Protein AF-A0A2G5MHV4-F1 (afdb_monomer)

pLDDT: mean 83.69, std 14.02, range [28.09, 98.5]

Sequence (362 aa):
MIADPSITSWQALTRDPGQLQRLQDNERLRWADPAAADKTLPTLAQALGKKNVWLPEVDSLNANILKNLTTQVAEKYLTQFQSILQDPAPALSQDVSIVRGAPSAGKTTFLTGQFALNTDVVKNMIQNRMPGTSMLQVHDQGAALVQQFMSPMEKRLGQPLTRDALYLWPNDFNQKIADIARLSQEPKLHFHDIQVDLATLCCRILKRGTDEAVMDFNVLSQFFSAGLEHRGPSIESVKNSQDRLKEYSLSAWNGQQNVLVAQRAPGAKDFVIKDQAQFDKVTARDSRSVQAEVESVRNTVIDAPFIEAFTAPLPPAQASAFGAALRRYEGQTFEQALKQHAQRKPVTTSVAARVLASVVPG

Nearest PDB structures (foldseek):
  4z8v-assembly1_A  TM=7.978E-01  e=3.633E-15  Xanthomonas oryzae pv. oryzicola
  4z8t-assembly1_A-2  TM=8.041E-01  e=5.861E-15  Xanthomonas oryzae pv. oryzicola
  4gp6-assembly1_B-2  TM=7.293E-01  e=2.807E-03  Acetivibrio thermocellus ATCC 27405
  2rhm-assembly1_A  TM=7.099E-01  e=8.571E-03  Chloroflexus aurantiacus J-10-fl
  2rhm-assembly2_D  TM=7.101E-01  e=8.571E-03  Chloroflexus aurantiacus J-10-fl

Radius of gyration: 21.81 Å; Cα contacts (8 Å, |Δi|>4): 481; chains: 1; bounding box: 54×51×61 Å

Foldseek 3Di:
DADDLVCPACLVQFPCSPVLVVLVVLVVCCVVPVVPHDPVDDHSLVVLLDPRGGDPVVVVLLVVLLVVLVVVVCVLCVVQVCCVVPPVPHPDAAFEEDAAAFPLLPSCVVCPSFQAAELVVQLVSVCVVHPPDDSVRCRSVSVSSVVSNQPVVCVVSLYHGHYPDNCLALVVCLVVLVSRVVSDQAQRYEYEYGAEALLVSLLSLLLDALSDDAAFLVVRLVSNLSNQVRVQVNVVSVLVSLSNHQKYWYWYDPLQDTDTQWMAHGPRNDIDGPHPVRVCVRHVDDSVNSVVSSVVQQADALAPVNLCSSLVSYDPVVSVSSSVSSVVRHRHGSRVSSVVSNPDHRPCPDPVNVVVVVPDDD

Secondary structure (DSSP, 8-state):
-PPPTT--SGGGGBS-HHHHHHHHHHHHHHHH-TTTS-SSSPPHHHHHTSTTSB-HHHHHHHHHHHHHHHHHHHHHTHHHHHHHHH-SSPP-PPPEEEEE--TTS-THHHHTTS-EEEHHHHHHHHHHHSTT--TTTTHHHHHHHHHHHHHHHHHHHTS--EEE----SHHHHHHHHHHHHHH-SS--EEEEEEE--HHHHHHHHHHS-TTS----HHHHHHHHHHHHHTHHHHHHHHHTTTTTEEEEEEEEE-SSSEEEEEEE-TT--S-EES-HHHHHHHHS--HHHHHHHHHHHHT-B--HHHHHHHHTTS-HHHHHHHHHHHGGGTT-BHHHHHHHHHTPPP----HHHHHHHTT---

Structure (mmCIF, N/CA/C/O backbone):
data_AF-A0A2G5MHV4-F1
#
_entry.id   AF-A0A2G5MHV4-F1
#
loop_
_atom_site.group_PDB
_atom_site.id
_atom_site.type_symbol
_atom_site.label_atom_id
_atom_site.label_alt_id
_atom_site.label_comp_id
_atom_site.label_asym_id
_atom_site.label_entity_id
_atom_site.label_seq_id
_atom_site.pdbx_PDB_ins_code
_atom_site.Cartn_x
_atom_site.Cartn_y
_atom_site.Cartn_z
_atom_site.occupancy
_atom_site.B_iso_or_equiv
_atom_site.auth_seq_id
_atom_site.auth_comp_id
_atom_site.auth_asym_id
_atom_site.auth_atom_id
_atom_site.pdbx_PDB_model_num
ATOM 1 N N . MET A 1 1 ? 18.547 -22.764 11.169 1.00 57.72 1 MET A N 1
ATOM 2 C CA . MET A 1 1 ? 18.126 -23.841 10.247 1.00 57.72 1 MET A CA 1
ATOM 3 C C . MET A 1 1 ? 18.520 -23.396 8.852 1.00 57.72 1 MET A C 1
ATOM 5 O O . MET A 1 1 ? 18.271 -22.242 8.554 1.00 57.72 1 MET A O 1
ATOM 9 N N . ILE A 1 2 ? 19.194 -24.206 8.039 1.00 58.84 2 ILE A N 1
ATOM 10 C CA . ILE A 1 2 ? 19.432 -23.852 6.627 1.00 58.84 2 ILE A CA 1
ATOM 11 C C . ILE A 1 2 ? 18.264 -24.431 5.832 1.00 58.84 2 ILE A C 1
ATOM 13 O O . ILE A 1 2 ? 17.865 -25.561 6.105 1.00 58.84 2 ILE A O 1
ATOM 17 N N . ALA A 1 3 ? 17.677 -23.650 4.924 1.00 59.25 3 ALA A N 1
ATOM 18 C CA . ALA A 1 3 ? 16.598 -24.139 4.077 1.00 59.25 3 ALA A CA 1
ATOM 19 C C . ALA A 1 3 ? 17.136 -25.230 3.145 1.00 59.25 3 ALA A C 1
ATOM 21 O O . ALA A 1 3 ? 18.128 -25.006 2.449 1.00 59.25 3 ALA A O 1
ATOM 22 N N . ASP A 1 4 ? 16.486 -26.391 3.129 1.00 60.91 4 ASP A N 1
ATOM 23 C CA . ASP A 1 4 ? 16.766 -27.403 2.118 1.00 60.91 4 ASP A CA 1
ATOM 24 C C . ASP A 1 4 ? 16.356 -26.833 0.745 1.00 60.91 4 ASP A C 1
ATOM 26 O O . ASP A 1 4 ? 15.201 -26.438 0.572 1.00 60.91 4 ASP A O 1
ATOM 30 N N . PRO A 1 5 ? 17.275 -26.744 -0.232 1.00 58.31 5 PRO A N 1
ATOM 31 C CA . PRO A 1 5 ? 16.991 -26.160 -1.541 1.00 58.31 5 PRO A CA 1
ATOM 32 C C . PRO A 1 5 ? 15.951 -26.947 -2.354 1.00 58.31 5 PRO A C 1
ATOM 34 O O . PRO A 1 5 ? 15.422 -26.411 -3.327 1.00 58.31 5 PRO A O 1
ATOM 37 N N . SER A 1 6 ? 15.635 -28.190 -1.972 1.00 57.00 6 SER A N 1
ATOM 38 C CA . SER A 1 6 ? 14.542 -28.974 -2.560 1.00 57.00 6 SER A CA 1
ATOM 39 C C . SER A 1 6 ? 13.151 -28.538 -2.075 1.00 57.00 6 SER A C 1
ATOM 41 O O . SER A 1 6 ? 12.144 -28.874 -2.702 1.00 57.00 6 SER A O 1
ATOM 43 N N . ILE A 1 7 ? 13.072 -27.741 -1.002 1.00 60.72 7 ILE A N 1
ATOM 44 C CA . ILE A 1 7 ? 11.824 -27.170 -0.492 1.00 60.72 7 ILE A CA 1
ATOM 45 C C . ILE A 1 7 ? 11.428 -26.001 -1.388 1.00 60.72 7 ILE A C 1
ATOM 47 O O . ILE A 1 7 ? 11.908 -24.876 -1.257 1.00 60.72 7 ILE A O 1
ATOM 51 N N . THR A 1 8 ? 10.526 -26.274 -2.325 1.00 62.66 8 THR A N 1
ATOM 52 C CA . THR A 1 8 ? 10.029 -25.286 -3.291 1.00 62.66 8 THR A CA 1
ATOM 53 C C . THR A 1 8 ? 8.899 -24.423 -2.734 1.00 62.66 8 THR A C 1
ATOM 55 O O . THR A 1 8 ? 8.633 -23.352 -3.279 1.00 62.66 8 THR A O 1
ATOM 58 N N . SER A 1 9 ? 8.272 -24.831 -1.629 1.00 66.81 9 SER A N 1
ATOM 59 C CA . SER A 1 9 ? 7.116 -24.158 -1.036 1.00 66.81 9 SER A CA 1
ATOM 60 C C . SER A 1 9 ? 7.107 -24.276 0.492 1.00 66.81 9 SER A C 1
ATOM 62 O O . SER A 1 9 ? 7.649 -25.230 1.052 1.00 66.81 9 SER A O 1
ATOM 64 N N . TRP A 1 10 ? 6.495 -23.315 1.191 1.00 72.31 10 TRP A N 1
ATOM 65 C CA . TRP A 1 10 ? 6.394 -23.359 2.655 1.00 72.31 10 TRP A CA 1
ATOM 66 C C . TRP A 1 10 ? 5.524 -24.519 3.148 1.00 72.31 10 TRP A C 1
ATOM 68 O O . TRP A 1 10 ? 5.674 -24.946 4.287 1.00 72.31 10 TRP A O 1
ATOM 78 N N . GLN A 1 11 ? 4.634 -25.052 2.309 1.00 73.62 11 GLN A N 1
ATOM 79 C CA . GLN A 1 11 ? 3.751 -26.163 2.649 1.00 73.62 11 GLN A CA 1
ATOM 80 C C . GLN A 1 11 ? 4.556 -27.407 3.042 1.00 73.62 11 GLN A C 1
ATOM 82 O O . GLN A 1 11 ? 4.161 -28.124 3.956 1.00 73.62 11 GLN A O 1
ATOM 87 N N . ALA A 1 12 ? 5.726 -27.635 2.437 1.00 74.31 12 ALA A N 1
ATOM 88 C CA . ALA A 1 12 ? 6.608 -28.746 2.808 1.00 74.31 12 ALA A CA 1
ATOM 89 C C . ALA A 1 12 ? 7.209 -28.613 4.225 1.00 74.31 12 ALA A C 1
ATOM 91 O O . ALA A 1 12 ? 7.736 -29.580 4.764 1.00 74.31 12 ALA A O 1
ATOM 92 N N . LEU A 1 13 ? 7.085 -27.442 4.859 1.00 76.56 13 LEU A N 1
ATOM 93 C CA . LEU A 1 13 ? 7.467 -27.190 6.252 1.00 76.56 13 LEU A CA 1
ATOM 94 C C . LEU A 1 13 ? 6.320 -27.467 7.244 1.00 76.56 13 LEU A C 1
ATOM 96 O O . LEU A 1 13 ? 6.376 -27.056 8.409 1.00 76.56 13 LEU A O 1
ATOM 100 N N . THR A 1 14 ? 5.267 -28.147 6.789 1.00 82.06 14 THR A N 1
ATOM 101 C CA . THR A 1 14 ? 4.054 -28.444 7.559 1.00 82.06 14 THR A CA 1
ATOM 102 C C . THR A 1 14 ? 3.767 -29.938 7.613 1.00 82.06 14 THR A C 1
ATOM 104 O O . THR A 1 14 ? 4.317 -30.725 6.846 1.00 82.06 14 THR A O 1
ATOM 107 N N . ARG A 1 15 ? 2.893 -30.340 8.537 1.00 84.19 15 ARG A N 1
ATOM 108 C CA . ARG A 1 15 ? 2.501 -31.741 8.731 1.00 84.19 15 ARG A CA 1
ATOM 109 C C . ARG A 1 15 ? 1.430 -32.219 7.746 1.00 84.19 15 ARG A C 1
ATOM 111 O O . ARG A 1 15 ? 1.279 -33.424 7.588 1.00 84.19 15 ARG A O 1
ATOM 118 N N . ASP A 1 16 ? 0.704 -31.303 7.099 1.00 84.06 16 ASP A N 1
ATOM 119 C CA . ASP A 1 16 ? -0.342 -31.613 6.110 1.00 84.06 16 ASP A CA 1
ATOM 120 C C . ASP A 1 16 ? -0.285 -30.638 4.912 1.00 84.06 16 ASP A C 1
ATOM 122 O O . ASP A 1 16 ? -1.113 -29.726 4.781 1.00 84.06 16 ASP A O 1
ATOM 126 N N . PRO A 1 17 ? 0.716 -30.791 4.025 1.00 82.94 17 PRO A N 1
ATOM 127 C CA . PRO A 1 17 ? 0.904 -29.898 2.882 1.00 82.94 17 PRO A CA 1
ATOM 128 C C . PRO A 1 17 ? -0.280 -29.917 1.905 1.00 82.94 17 PRO A C 1
ATOM 130 O O . PRO A 1 17 ? -0.601 -28.888 1.311 1.00 82.94 17 PRO A O 1
ATOM 133 N N . GLY A 1 18 ? -0.943 -31.068 1.740 1.00 83.62 18 GLY A N 1
ATOM 134 C CA . GLY A 1 18 ? -2.043 -31.238 0.789 1.00 83.62 18 GLY A CA 1
ATOM 135 C C . GLY A 1 18 ? -3.289 -30.450 1.190 1.00 83.62 18 GLY A C 1
ATOM 136 O O . GLY A 1 18 ? -3.876 -29.748 0.362 1.00 83.62 18 GLY A O 1
ATOM 137 N N . GLN A 1 19 ? -3.664 -30.497 2.473 1.00 86.19 19 GLN A N 1
ATOM 138 C CA . GLN A 1 19 ? -4.776 -29.695 2.983 1.00 86.19 19 GLN A CA 1
ATOM 139 C C . GLN A 1 19 ? -4.499 -28.193 2.849 1.00 86.19 19 GLN A C 1
ATOM 141 O O . GLN A 1 19 ? -5.386 -27.429 2.468 1.00 86.19 19 GLN A O 1
ATOM 146 N N . LEU A 1 20 ? -3.273 -27.761 3.141 1.00 85.94 20 LEU A N 1
ATOM 147 C CA . LEU A 1 20 ? -2.901 -26.349 3.077 1.00 85.94 20 LEU A CA 1
ATOM 148 C C . LEU A 1 20 ? -2.848 -25.826 1.641 1.00 85.94 20 LEU A C 1
ATOM 150 O O . LEU A 1 20 ? -3.274 -24.697 1.403 1.00 85.94 20 LEU A O 1
ATOM 154 N N . GLN A 1 21 ? -2.428 -26.654 0.679 1.00 84.88 21 GLN A N 1
ATOM 155 C CA . GLN A 1 21 ? -2.514 -26.311 -0.740 1.00 84.88 21 GLN A CA 1
ATOM 156 C C . GLN A 1 21 ? -3.966 -26.054 -1.161 1.00 84.88 21 GLN A C 1
ATOM 158 O O . GLN A 1 21 ? -4.260 -25.012 -1.741 1.00 84.88 21 GLN A O 1
ATOM 163 N N . ARG A 1 22 ? -4.900 -26.932 -0.767 1.00 87.50 22 ARG A N 1
ATOM 164 C CA . ARG A 1 22 ? -6.336 -26.743 -1.036 1.00 87.50 22 ARG A CA 1
ATOM 165 C C . ARG A 1 22 ? -6.869 -25.431 -0.454 1.00 87.50 22 ARG A C 1
ATOM 167 O O . ARG A 1 22 ? -7.687 -24.768 -1.087 1.00 87.50 22 ARG A O 1
ATOM 174 N N . LEU A 1 23 ? -6.440 -25.059 0.752 1.00 88.06 23 LEU A N 1
ATOM 175 C CA . LEU A 1 23 ? -6.857 -23.803 1.383 1.00 88.06 23 LEU A CA 1
ATOM 176 C C . LEU A 1 23 ? -6.281 -22.581 0.660 1.00 88.06 23 LEU A C 1
ATOM 178 O O . LEU A 1 23 ? -7.007 -21.611 0.457 1.00 88.06 23 LEU A O 1
ATOM 182 N N . GLN A 1 24 ? -5.019 -22.644 0.229 1.00 83.81 24 GLN A N 1
ATOM 183 C CA . GLN A 1 24 ? -4.388 -21.593 -0.569 1.00 83.81 24 GLN A CA 1
ATOM 184 C C . GLN A 1 24 ? -5.110 -21.402 -1.911 1.00 83.81 24 GLN A C 1
ATOM 186 O O . GLN A 1 24 ? -5.408 -20.274 -2.302 1.00 83.81 24 GLN A O 1
ATOM 191 N N . ASP A 1 25 ? -5.439 -22.493 -2.600 1.00 84.12 25 ASP A N 1
ATOM 192 C CA . ASP A 1 25 ? -6.151 -22.434 -3.878 1.00 84.12 25 ASP A CA 1
ATOM 193 C C . ASP A 1 25 ? -7.575 -21.894 -3.698 1.00 84.12 25 ASP A C 1
ATOM 195 O O . ASP A 1 25 ? -8.033 -21.077 -4.497 1.00 84.12 25 ASP A O 1
ATOM 199 N N . ASN A 1 26 ? -8.248 -22.251 -2.599 1.00 85.94 26 ASN A N 1
ATOM 200 C CA . ASN A 1 26 ? -9.548 -21.680 -2.256 1.00 85.94 26 ASN A CA 1
ATOM 201 C C . ASN A 1 26 ? -9.475 -20.173 -1.955 1.00 85.94 26 ASN A C 1
ATOM 203 O O . ASN A 1 26 ? -10.376 -19.435 -2.341 1.00 85.94 26 ASN A O 1
ATOM 207 N N . GLU A 1 27 ? -8.422 -19.685 -1.290 1.00 81.50 27 GLU A N 1
ATOM 208 C CA . GLU A 1 27 ? -8.225 -18.242 -1.090 1.00 81.50 27 GLU A CA 1
ATOM 209 C C . GLU A 1 27 ? -7.964 -17.500 -2.402 1.00 81.50 27 GLU A C 1
ATOM 211 O O . GLU A 1 27 ? -8.554 -16.445 -2.629 1.00 81.50 27 GLU A O 1
ATOM 216 N N . ARG A 1 28 ? -7.162 -18.073 -3.306 1.00 78.88 28 ARG A N 1
ATOM 217 C CA . ARG A 1 28 ? -6.961 -17.510 -4.651 1.00 78.88 28 ARG A CA 1
ATOM 218 C C . ARG A 1 28 ? -8.269 -17.454 -5.436 1.00 78.88 28 ARG A C 1
ATOM 220 O O . ARG A 1 28 ? -8.549 -16.442 -6.076 1.00 78.88 28 ARG A O 1
ATOM 227 N N . LEU A 1 29 ? -9.095 -18.497 -5.337 1.00 77.44 29 LEU A N 1
ATOM 228 C CA . LEU A 1 29 ? -10.442 -18.504 -5.906 1.00 77.44 29 LEU A CA 1
ATOM 229 C C . LEU A 1 29 ? -11.324 -17.426 -5.272 1.00 77.44 29 LEU A C 1
ATOM 231 O O . LEU A 1 29 ? -11.995 -16.719 -6.007 1.00 77.44 29 LEU A O 1
ATOM 235 N N . ARG A 1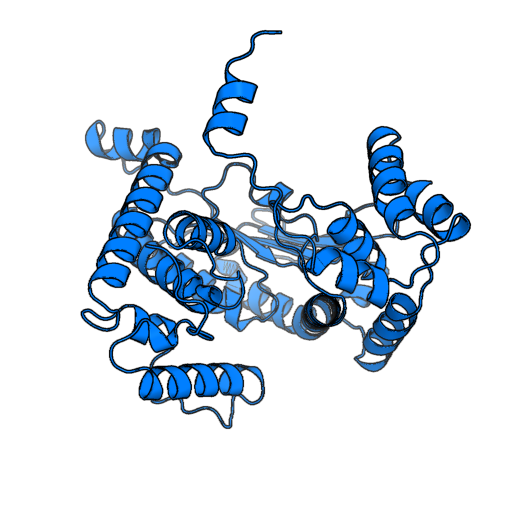 30 ? -11.274 -17.206 -3.948 1.00 74.88 30 ARG A N 1
ATOM 236 C CA . ARG A 1 30 ? -12.027 -16.109 -3.298 1.00 74.88 30 ARG A CA 1
ATOM 237 C C . ARG A 1 30 ? -11.695 -14.736 -3.872 1.00 74.88 30 ARG A C 1
ATOM 239 O O . ARG A 1 30 ? -12.546 -13.855 -3.800 1.00 74.88 30 ARG A O 1
ATOM 246 N N . TRP A 1 31 ? -10.482 -14.538 -4.381 1.00 62.50 31 TRP A N 1
ATOM 247 C CA . TRP A 1 31 ? -10.075 -13.280 -5.005 1.00 62.50 31 TRP A CA 1
ATOM 248 C C . TRP A 1 31 ? -10.476 -13.195 -6.478 1.00 62.50 31 TRP A C 1
ATOM 250 O O . TRP A 1 31 ? -10.948 -12.147 -6.905 1.00 62.50 31 TRP A O 1
ATOM 260 N N . ALA A 1 32 ? -10.297 -14.275 -7.240 1.00 64.31 32 ALA A N 1
ATOM 261 C CA . ALA A 1 32 ? -10.552 -14.288 -8.681 1.00 64.31 32 ALA A CA 1
ATOM 262 C C . ALA A 1 32 ? -12.037 -14.479 -9.039 1.00 64.31 32 ALA A C 1
ATOM 264 O O . ALA A 1 32 ? -12.540 -13.836 -9.954 1.00 64.31 32 ALA A O 1
ATOM 265 N N . ASP A 1 33 ? -12.733 -15.352 -8.311 1.00 72.06 33 ASP A N 1
ATOM 266 C CA . ASP A 1 33 ? -14.156 -15.654 -8.459 1.00 72.06 33 ASP A CA 1
ATOM 267 C C . ASP A 1 33 ? -14.773 -15.981 -7.079 1.00 72.06 33 ASP A C 1
ATOM 269 O O . ASP A 1 33 ? -14.862 -17.145 -6.662 1.00 72.06 33 ASP A O 1
ATOM 273 N N . PRO A 1 34 ? -15.223 -14.951 -6.335 1.00 73.50 34 PRO A N 1
ATOM 274 C CA . PRO A 1 34 ? -15.791 -15.124 -4.999 1.00 73.50 34 PRO A CA 1
ATOM 275 C C . PRO A 1 34 ? -17.025 -16.037 -4.943 1.00 73.50 34 PRO A C 1
ATOM 277 O O . PRO A 1 34 ? -17.374 -16.515 -3.858 1.00 73.50 34 PRO A O 1
ATOM 280 N N . ALA A 1 35 ? -17.719 -16.246 -6.069 1.00 79.12 35 ALA A N 1
ATOM 281 C CA . ALA A 1 35 ? -18.893 -17.110 -6.143 1.00 79.12 35 ALA A CA 1
ATOM 282 C C . ALA A 1 35 ? -18.506 -18.594 -6.230 1.00 79.12 35 ALA A C 1
ATOM 284 O O . ALA A 1 35 ? -19.211 -19.432 -5.668 1.00 79.12 35 ALA A O 1
ATOM 285 N N . ALA A 1 36 ? -17.375 -18.904 -6.868 1.00 80.19 36 ALA A N 1
ATOM 286 C CA . ALA A 1 36 ? -16.840 -20.261 -6.986 1.00 80.19 36 ALA A CA 1
ATOM 287 C C . ALA A 1 36 ? -16.084 -20.745 -5.735 1.00 80.19 36 ALA A C 1
ATOM 289 O O . ALA A 1 36 ? -15.794 -21.935 -5.604 1.00 80.19 36 ALA A O 1
ATOM 290 N N . ALA A 1 37 ? -15.751 -19.847 -4.809 1.00 85.06 37 ALA A N 1
ATOM 291 C CA . ALA A 1 37 ? -14.993 -20.203 -3.621 1.00 85.06 37 ALA A CA 1
ATOM 292 C C . ALA A 1 37 ? -15.822 -20.923 -2.545 1.00 85.06 37 ALA A C 1
ATOM 294 O O . ALA A 1 37 ? -16.924 -20.506 -2.179 1.00 85.06 37 ALA A O 1
ATOM 295 N N . ASP A 1 38 ? -15.229 -21.949 -1.932 1.00 86.75 38 ASP A N 1
ATOM 296 C CA . ASP A 1 38 ? -15.826 -22.682 -0.821 1.00 86.75 38 ASP A CA 1
ATOM 297 C C . ASP A 1 38 ? -15.799 -21.820 0.453 1.00 86.75 38 ASP A C 1
ATOM 299 O O . ASP A 1 38 ? -14.748 -21.530 1.048 1.00 86.75 38 ASP A O 1
ATOM 303 N N . LYS A 1 39 ? -16.985 -21.376 0.872 1.00 83.81 39 LYS A N 1
ATOM 304 C CA . LYS A 1 39 ? -17.197 -20.548 2.069 1.00 83.81 39 LYS A CA 1
ATOM 305 C C . LYS A 1 39 ? -17.171 -21.358 3.368 1.00 83.81 39 LYS A C 1
ATOM 307 O O . LYS A 1 39 ? -17.096 -20.758 4.435 1.00 83.81 39 LYS A O 1
ATOM 312 N N . THR A 1 40 ? -17.213 -22.689 3.291 1.00 87.62 40 THR A N 1
ATOM 313 C CA . THR A 1 40 ? -17.173 -23.575 4.465 1.00 87.62 40 THR A CA 1
ATOM 314 C C . THR A 1 40 ? -15.749 -23.824 4.961 1.00 87.62 40 THR A C 1
ATOM 316 O O . THR A 1 40 ? -15.545 -24.133 6.136 1.00 87.62 40 THR A O 1
ATOM 319 N N . LEU A 1 41 ? -14.748 -23.643 4.092 1.00 86.56 41 LEU A N 1
ATOM 320 C CA . LEU A 1 41 ? -13.344 -23.786 4.461 1.00 86.56 41 LEU A CA 1
ATOM 321 C C . LEU A 1 41 ? -12.853 -22.598 5.312 1.00 86.56 41 LEU A C 1
ATOM 323 O O . LEU A 1 41 ? -13.186 -21.440 5.009 1.00 86.56 41 LEU A O 1
ATOM 327 N N . PRO A 1 42 ? -12.020 -22.856 6.344 1.00 85.19 42 PRO A N 1
ATOM 328 C CA . PRO A 1 42 ? -11.333 -21.792 7.070 1.00 85.19 42 PRO A CA 1
ATOM 329 C C . PRO A 1 42 ? -10.379 -21.036 6.139 1.00 85.19 42 PRO A C 1
ATOM 331 O O . PRO A 1 42 ? -10.006 -21.529 5.076 1.00 85.19 42 PRO A O 1
ATOM 334 N N . THR A 1 43 ? -9.951 -19.843 6.544 1.00 80.44 43 THR A N 1
ATOM 335 C CA . THR A 1 43 ? -8.868 -19.155 5.828 1.00 80.44 43 THR A CA 1
ATOM 336 C C . THR A 1 43 ? -7.547 -19.903 6.022 1.00 80.44 43 THR A C 1
ATOM 338 O O . THR A 1 43 ? -7.346 -20.597 7.026 1.00 80.44 43 THR A O 1
ATOM 341 N N . LEU A 1 44 ? -6.619 -19.749 5.080 1.00 82.88 44 LEU A N 1
ATOM 342 C CA . LEU A 1 44 ? -5.277 -20.314 5.161 1.00 82.88 44 LEU A CA 1
ATOM 343 C C . LEU A 1 44 ? -4.589 -19.848 6.444 1.00 82.88 44 LEU A C 1
ATOM 345 O O . LEU A 1 44 ? -4.070 -20.657 7.206 1.00 82.88 44 LEU A O 1
ATOM 349 N N . ALA A 1 45 ? -4.673 -18.556 6.752 1.00 76.00 45 ALA A N 1
ATOM 350 C CA . ALA A 1 45 ? -4.094 -18.003 7.969 1.00 76.00 45 ALA A CA 1
ATOM 351 C C . ALA A 1 45 ? -4.731 -18.561 9.260 1.00 76.00 45 ALA A C 1
ATOM 353 O O . ALA A 1 45 ? -4.021 -18.790 10.241 1.00 76.00 45 ALA A O 1
ATOM 354 N N . GLN A 1 46 ? -6.043 -18.842 9.266 1.00 79.75 46 GLN A N 1
ATOM 355 C CA . GLN A 1 46 ? -6.700 -19.532 10.385 1.00 79.75 46 GLN A CA 1
ATOM 356 C C . GLN A 1 46 ? -6.191 -20.966 10.541 1.00 79.75 46 GLN A C 1
ATOM 358 O O . GLN A 1 46 ? -5.978 -21.416 11.667 1.00 79.75 46 GLN A O 1
ATOM 363 N N . ALA A 1 47 ? -5.996 -21.689 9.436 1.00 86.12 47 ALA A N 1
ATOM 364 C CA . ALA A 1 47 ? -5.425 -23.028 9.474 1.00 86.12 47 ALA A CA 1
ATOM 365 C C . ALA A 1 47 ? -3.982 -22.992 9.991 1.00 86.12 47 ALA A C 1
ATOM 367 O O . ALA A 1 47 ? -3.672 -23.703 10.941 1.00 86.12 47 ALA A O 1
ATOM 368 N N . LEU A 1 48 ? -3.145 -22.092 9.470 1.00 84.25 48 LEU A N 1
ATOM 369 C CA . LEU A 1 48 ? -1.743 -21.924 9.868 1.00 84.25 48 LEU A CA 1
ATOM 370 C C . LEU A 1 48 ? -1.546 -21.468 11.320 1.00 84.25 48 LEU A C 1
ATOM 372 O O . LEU A 1 48 ? -0.450 -21.619 11.861 1.00 84.25 48 LEU A O 1
ATOM 376 N N . GLY A 1 49 ? -2.590 -20.915 11.944 1.00 77.00 49 GLY A N 1
ATOM 377 C CA . GLY A 1 49 ? -2.636 -20.555 13.363 1.00 77.00 49 GLY A CA 1
ATOM 378 C C . GLY A 1 49 ? -2.937 -21.695 14.328 1.00 77.00 49 GLY A C 1
ATOM 379 O O . GLY A 1 49 ? -2.905 -21.479 15.540 1.00 77.00 49 GLY A O 1
ATOM 380 N N . LYS A 1 50 ? -3.242 -22.901 13.838 1.00 83.31 50 LYS A N 1
ATOM 381 C CA . LYS A 1 50 ? -3.524 -24.049 14.705 1.00 83.31 50 LYS A CA 1
ATOM 382 C C . LYS A 1 50 ? -2.233 -24.684 15.226 1.00 83.31 50 LYS A C 1
ATOM 384 O O . LYS A 1 50 ? -1.197 -24.688 14.566 1.00 83.31 50 LYS A O 1
ATOM 389 N N . LYS A 1 51 ? -2.316 -25.275 16.423 1.00 80.19 51 LYS A N 1
ATOM 390 C CA . LYS A 1 51 ? -1.223 -26.077 16.994 1.00 80.19 51 LYS A CA 1
ATOM 391 C C . LYS A 1 51 ? -0.912 -27.269 16.087 1.00 80.19 51 LYS A C 1
ATOM 393 O O . LYS A 1 51 ? -1.835 -27.849 15.522 1.00 80.19 51 LYS A O 1
ATOM 398 N N . ASN A 1 52 ? 0.358 -27.678 16.045 1.00 82.38 52 ASN A N 1
ATOM 399 C CA . ASN A 1 52 ? 0.827 -28.872 15.333 1.00 82.38 52 ASN A CA 1
ATOM 400 C C . ASN A 1 52 ? 0.627 -28.844 13.808 1.00 82.38 52 ASN A C 1
ATOM 402 O O . ASN A 1 52 ? 0.641 -29.898 13.180 1.00 82.38 52 ASN A O 1
ATOM 406 N N . VAL A 1 53 ? 0.447 -27.669 13.204 1.00 87.50 53 VAL A N 1
ATOM 407 C CA . VAL A 1 53 ? 0.423 -27.545 11.739 1.00 87.50 53 VAL A CA 1
ATOM 408 C C . VAL A 1 53 ? 1.834 -27.555 11.180 1.00 87.50 53 VAL A C 1
ATOM 410 O O . VAL A 1 53 ? 2.089 -28.188 10.161 1.00 87.50 53 VAL A O 1
ATOM 413 N N . TRP A 1 54 ? 2.767 -26.898 11.861 1.00 86.75 54 TRP A N 1
ATOM 414 C CA . TRP A 1 54 ? 4.149 -26.820 11.423 1.00 86.75 54 TRP A CA 1
ATOM 415 C C . TRP A 1 54 ? 4.970 -28.013 11.923 1.00 86.75 54 TRP A C 1
ATOM 417 O O . TRP A 1 54 ? 4.612 -28.713 12.883 1.00 86.75 54 TRP A O 1
ATOM 427 N N . LEU A 1 55 ? 6.094 -28.256 11.253 1.00 86.12 55 LEU A N 1
ATOM 428 C CA . LEU A 1 55 ? 7.138 -29.120 11.796 1.00 86.12 55 LEU A CA 1
ATOM 429 C C . LEU A 1 55 ? 7.700 -28.508 13.099 1.00 86.12 55 LEU A C 1
ATOM 431 O O . LEU A 1 55 ? 7.713 -27.279 13.224 1.00 86.12 55 LEU A O 1
ATOM 435 N N . PRO A 1 56 ? 8.155 -29.315 14.077 1.00 85.12 56 PRO A N 1
ATOM 436 C CA . PRO A 1 56 ? 8.576 -28.825 15.398 1.00 85.12 56 PRO A CA 1
ATOM 437 C C . PRO A 1 56 ? 9.626 -27.699 15.370 1.00 85.12 56 PRO A C 1
ATOM 439 O O . PRO A 1 56 ? 9.572 -26.754 16.164 1.00 85.12 56 PRO A O 1
ATOM 442 N N . GLU A 1 57 ? 10.570 -27.767 14.435 1.00 83.00 57 GLU A N 1
ATOM 443 C CA . GLU A 1 57 ? 11.627 -26.775 14.234 1.00 83.00 57 GLU A CA 1
ATOM 444 C C . GLU A 1 57 ? 11.048 -25.439 13.755 1.00 83.00 57 GLU A C 1
ATOM 446 O O . GLU A 1 57 ? 11.478 -24.362 14.180 1.00 83.00 57 GLU A O 1
ATOM 451 N N . VAL A 1 58 ? 10.032 -25.511 12.898 1.00 85.12 58 VAL A N 1
ATOM 452 C CA . VAL A 1 58 ? 9.343 -24.358 12.318 1.00 85.12 58 VAL A CA 1
ATOM 453 C C . VAL A 1 58 ? 8.382 -23.746 13.335 1.00 85.12 58 VAL A C 1
ATOM 455 O O . VAL A 1 58 ? 8.346 -22.526 13.463 1.00 85.12 58 VAL A O 1
ATOM 458 N N . ASP A 1 59 ? 7.690 -24.561 14.137 1.00 86.12 59 ASP A N 1
ATOM 459 C CA . ASP A 1 59 ? 6.913 -24.101 15.298 1.00 86.12 59 ASP A CA 1
ATOM 460 C C . ASP A 1 59 ? 7.805 -23.325 16.285 1.00 86.12 59 ASP A C 1
ATOM 462 O O . ASP A 1 59 ? 7.455 -22.228 16.729 1.00 86.12 59 ASP A O 1
ATOM 466 N N . SER A 1 60 ? 9.000 -23.845 16.580 1.00 85.38 60 SER A N 1
ATOM 467 C CA . SER A 1 60 ? 9.973 -23.177 17.456 1.00 85.38 60 SER A CA 1
ATOM 468 C C . SER A 1 60 ? 10.467 -21.849 16.865 1.00 85.38 60 SER A C 1
ATOM 470 O O . SER A 1 60 ? 10.615 -20.850 17.577 1.00 85.38 60 SER A O 1
ATOM 472 N N . LEU A 1 61 ? 10.705 -21.802 15.552 1.00 87.50 61 LEU A N 1
ATOM 473 C CA . LEU A 1 61 ? 11.059 -20.578 14.831 1.00 87.50 61 LEU A CA 1
ATOM 474 C C . LEU A 1 61 ? 9.917 -19.551 14.891 1.00 87.50 61 LEU A C 1
ATOM 476 O O . LEU A 1 61 ? 10.157 -18.391 15.234 1.00 87.50 61 LEU A O 1
ATOM 480 N N . ASN A 1 62 ? 8.686 -19.982 14.622 1.00 88.94 62 ASN A N 1
ATOM 481 C CA . ASN A 1 62 ? 7.474 -19.165 14.656 1.00 88.94 62 ASN A CA 1
ATOM 482 C C . ASN A 1 62 ? 7.249 -18.553 16.045 1.00 88.94 62 ASN A C 1
ATOM 484 O O . ASN A 1 62 ? 7.048 -17.343 16.162 1.00 88.94 62 ASN A O 1
ATOM 488 N N . ALA A 1 63 ? 7.379 -19.351 17.108 1.00 87.38 63 ALA A N 1
ATOM 489 C CA . ALA A 1 63 ? 7.269 -18.877 18.486 1.00 87.38 63 ALA A CA 1
ATOM 490 C C . ALA A 1 63 ? 8.306 -17.786 18.816 1.00 87.38 63 ALA A C 1
ATOM 492 O O . ALA A 1 63 ? 7.974 -16.778 19.444 1.00 87.38 63 ALA A O 1
ATOM 493 N N . ASN A 1 64 ? 9.548 -17.940 18.345 1.00 87.88 64 ASN A N 1
ATOM 494 C CA . ASN A 1 64 ? 10.591 -16.926 18.521 1.00 87.88 64 ASN A CA 1
ATOM 495 C C . ASN A 1 64 ? 10.283 -15.621 17.771 1.00 87.88 64 ASN A C 1
ATOM 497 O O . ASN A 1 64 ? 10.559 -14.538 18.285 1.00 87.88 64 ASN A O 1
ATOM 501 N N . ILE A 1 65 ? 9.696 -15.700 16.575 1.00 88.44 65 ILE A N 1
ATOM 502 C CA . ILE A 1 65 ? 9.267 -14.510 15.828 1.00 88.44 65 ILE A CA 1
ATOM 503 C C . ILE A 1 65 ? 8.147 -13.781 16.574 1.00 88.44 65 ILE A C 1
ATOM 505 O O . ILE A 1 65 ? 8.248 -12.574 16.784 1.00 88.44 65 ILE A O 1
ATOM 509 N N . LEU A 1 66 ? 7.124 -14.500 17.045 1.00 88.75 66 LEU A N 1
ATOM 510 C CA . LEU A 1 66 ? 6.030 -13.913 17.829 1.00 88.75 66 LEU A CA 1
ATOM 511 C C . LEU A 1 66 ? 6.537 -13.255 19.125 1.00 88.75 66 LEU A C 1
ATOM 513 O O . LEU A 1 66 ? 6.054 -12.187 19.513 1.00 88.75 66 LEU A O 1
ATOM 517 N N . LYS A 1 67 ? 7.552 -13.845 19.771 1.00 86.44 67 LYS A N 1
ATOM 518 C CA . LYS A 1 67 ? 8.225 -13.247 20.933 1.00 86.44 67 LYS A CA 1
ATOM 519 C C . LYS A 1 67 ? 8.914 -11.928 20.572 1.00 86.44 67 LYS A C 1
ATOM 521 O O . LYS A 1 67 ? 8.711 -10.943 21.274 1.00 86.44 67 LYS A O 1
ATOM 526 N N . ASN A 1 68 ? 9.650 -11.873 19.461 1.00 85.81 68 ASN A N 1
ATOM 527 C CA . ASN A 1 68 ? 10.289 -10.631 19.008 1.00 85.81 68 ASN A CA 1
ATOM 528 C C . ASN A 1 68 ? 9.271 -9.535 18.680 1.00 85.81 68 ASN A C 1
ATOM 530 O O . ASN A 1 68 ? 9.477 -8.385 19.056 1.00 85.81 68 ASN A O 1
ATOM 534 N N . LEU A 1 69 ? 8.167 -9.884 18.011 1.00 86.00 69 LEU A N 1
ATOM 535 C CA . LEU A 1 69 ? 7.087 -8.932 17.739 1.00 86.00 69 LEU A CA 1
ATOM 536 C C . LEU A 1 69 ? 6.484 -8.388 19.041 1.00 86.00 69 LEU A C 1
ATOM 538 O O . LEU A 1 69 ? 6.198 -7.198 19.140 1.00 86.00 69 LEU A O 1
ATOM 542 N N . THR A 1 70 ? 6.355 -9.238 20.065 1.00 83.88 70 THR A N 1
ATOM 543 C CA . THR A 1 70 ? 5.884 -8.821 21.395 1.00 83.88 70 THR A CA 1
ATOM 544 C C . THR A 1 70 ? 6.838 -7.812 22.031 1.00 83.88 70 THR A C 1
ATOM 546 O O . THR A 1 70 ? 6.379 -6.795 22.543 1.00 83.88 70 THR A O 1
ATOM 549 N N . THR A 1 71 ? 8.152 -8.047 21.957 1.00 82.62 71 THR A N 1
ATOM 550 C CA . THR A 1 71 ? 9.162 -7.097 22.447 1.00 82.62 71 THR A CA 1
ATOM 551 C C . THR A 1 71 ? 9.081 -5.755 21.716 1.00 82.62 71 THR A C 1
ATOM 553 O O . THR A 1 71 ? 9.048 -4.721 22.371 1.00 82.62 71 THR A O 1
ATOM 556 N N . GLN A 1 72 ? 8.951 -5.755 20.385 1.00 82.19 72 GLN A N 1
ATOM 557 C CA . GLN A 1 72 ? 8.844 -4.512 19.605 1.00 82.19 72 GLN A CA 1
ATOM 558 C C . GLN A 1 72 ? 7.584 -3.704 19.945 1.00 82.19 72 GLN A C 1
ATOM 560 O O . GLN A 1 72 ? 7.640 -2.480 20.053 1.00 82.19 72 GLN A O 1
ATOM 565 N N . VAL A 1 73 ? 6.443 -4.373 20.147 1.00 80.31 73 VAL A N 1
ATOM 566 C CA . VAL A 1 73 ? 5.220 -3.714 20.638 1.00 80.31 73 VAL A CA 1
ATOM 567 C C . VAL A 1 73 ? 5.431 -3.159 22.042 1.00 80.31 73 VAL A C 1
ATOM 569 O O . VAL A 1 73 ? 5.034 -2.027 22.306 1.00 80.31 73 VAL A O 1
ATOM 572 N N . ALA A 1 74 ? 6.063 -3.922 22.936 1.00 77.62 74 ALA A N 1
ATOM 573 C CA . ALA A 1 74 ? 6.330 -3.486 24.302 1.00 77.62 74 ALA A CA 1
ATOM 574 C C . ALA A 1 74 ? 7.214 -2.235 24.355 1.00 77.62 74 ALA A C 1
ATOM 576 O O . ALA A 1 74 ? 6.899 -1.308 25.092 1.00 77.62 74 ALA A O 1
ATOM 577 N N . GLU A 1 75 ? 8.261 -2.169 23.534 1.00 78.88 75 GLU A N 1
ATOM 578 C CA . GLU A 1 75 ? 9.111 -0.981 23.400 1.00 78.88 75 GLU A CA 1
ATOM 579 C C . GLU A 1 75 ? 8.323 0.214 22.852 1.00 78.88 75 GLU A C 1
ATOM 581 O O . GLU A 1 75 ? 8.405 1.320 23.387 1.00 78.88 75 GLU A O 1
ATOM 586 N N . LYS A 1 76 ? 7.507 -0.003 21.813 1.00 74.50 76 LYS A N 1
ATOM 587 C CA . LYS A 1 76 ? 6.735 1.066 21.171 1.00 74.50 76 LYS A CA 1
ATOM 588 C C . LYS A 1 76 ? 5.648 1.651 22.074 1.00 74.50 76 LYS A C 1
ATOM 590 O O . LYS A 1 76 ? 5.408 2.857 22.036 1.00 74.50 76 LYS A O 1
ATOM 595 N N . TYR A 1 77 ? 5.003 0.807 22.872 1.00 72.06 77 TYR A N 1
ATOM 596 C CA . TYR A 1 77 ? 3.942 1.185 23.803 1.00 72.06 77 TYR A CA 1
ATOM 597 C C . TYR A 1 77 ? 4.430 1.211 25.256 1.00 72.06 77 TYR A C 1
ATOM 599 O O . TYR A 1 77 ? 3.617 1.094 26.170 1.00 72.06 77 TYR A O 1
ATOM 607 N N . LEU A 1 78 ? 5.739 1.379 25.494 1.00 74.50 78 LEU A N 1
ATOM 608 C CA . LEU A 1 78 ? 6.337 1.292 26.830 1.00 74.50 78 LEU A CA 1
ATOM 609 C C . LEU A 1 78 ? 5.625 2.189 27.844 1.00 74.50 78 LEU A C 1
ATOM 611 O O . LEU A 1 78 ? 5.288 1.724 28.925 1.00 74.50 78 LEU A O 1
ATOM 615 N N . THR A 1 79 ? 5.324 3.437 27.484 1.00 66.19 79 THR A N 1
ATOM 616 C CA . THR A 1 79 ? 4.604 4.375 28.361 1.00 66.19 79 THR A CA 1
ATOM 617 C C . THR A 1 79 ? 3.185 3.905 28.685 1.00 66.19 79 THR A C 1
ATOM 619 O O . THR A 1 79 ? 2.729 4.064 29.810 1.00 66.19 79 THR A O 1
ATOM 622 N N . GLN A 1 80 ? 2.490 3.276 27.735 1.00 66.88 80 GLN A N 1
ATOM 623 C CA . GLN A 1 80 ? 1.165 2.692 27.960 1.00 66.88 80 GLN A CA 1
ATOM 624 C C . GLN A 1 80 ? 1.252 1.446 28.849 1.00 66.88 80 GLN A C 1
ATOM 626 O O . GLN A 1 80 ? 0.436 1.290 29.753 1.00 66.88 80 GLN A O 1
ATOM 631 N N . PHE A 1 81 ? 2.270 0.602 28.663 1.00 69.25 81 PHE A N 1
ATOM 632 C CA . PHE A 1 81 ? 2.544 -0.516 29.566 1.00 69.25 81 PHE A CA 1
ATOM 633 C C . PHE A 1 81 ? 2.904 -0.043 30.980 1.00 69.25 81 PHE A C 1
ATOM 635 O O . PHE A 1 81 ? 2.388 -0.587 31.950 1.00 69.25 81 PHE A O 1
ATOM 642 N N . GLN A 1 82 ? 3.749 0.982 31.107 1.00 69.06 82 GLN A N 1
ATOM 643 C CA . GLN A 1 82 ? 4.108 1.593 32.386 1.00 69.06 82 GLN A CA 1
ATOM 644 C C . GLN A 1 82 ? 2.885 2.204 33.064 1.00 69.06 82 GLN A C 1
ATOM 646 O O . GLN A 1 82 ? 2.677 1.941 34.238 1.00 69.06 82 GLN A O 1
ATOM 651 N N . SER A 1 83 ? 2.041 2.929 32.325 1.00 61.69 83 SER A N 1
ATOM 652 C CA . SER A 1 83 ? 0.784 3.482 32.835 1.00 61.69 83 SER A CA 1
ATOM 653 C C . SER A 1 83 ? -0.131 2.381 33.366 1.00 61.69 83 SER A C 1
ATOM 655 O O . SER A 1 83 ? -0.506 2.459 34.523 1.00 61.69 83 SER A O 1
ATOM 657 N N . ILE A 1 84 ? -0.377 1.301 32.612 1.00 60.84 84 ILE A N 1
ATOM 658 C CA . ILE A 1 84 ? -1.180 0.154 33.086 1.00 60.84 84 ILE A CA 1
ATOM 659 C C . ILE A 1 84 ? -0.627 -0.440 34.396 1.00 60.84 84 ILE A C 1
ATOM 661 O O . ILE A 1 84 ? -1.392 -0.929 35.224 1.00 60.84 84 ILE A O 1
ATOM 665 N N . LEU A 1 85 ? 0.698 -0.435 34.575 1.00 64.31 85 LEU A N 1
ATOM 666 C CA . LEU A 1 85 ? 1.362 -1.002 35.751 1.00 64.31 85 LEU A CA 1
ATOM 667 C C . LEU A 1 85 ? 1.477 -0.027 36.936 1.00 64.31 85 LEU A C 1
ATOM 669 O O . LEU A 1 85 ? 1.596 -0.491 38.068 1.00 64.31 85 LEU A O 1
ATOM 673 N N . GLN A 1 86 ? 1.498 1.286 36.693 1.00 67.81 86 GLN A N 1
ATOM 674 C CA . GLN A 1 86 ? 1.834 2.315 37.688 1.00 67.81 86 GLN A CA 1
ATOM 675 C C . GLN A 1 86 ? 0.656 3.222 38.066 1.00 67.81 86 GLN A C 1
ATOM 677 O O . GLN A 1 86 ? 0.674 3.783 39.158 1.00 67.81 86 GLN A O 1
ATOM 682 N N . ASP A 1 87 ? -0.354 3.365 37.205 1.00 55.72 87 ASP A N 1
ATOM 683 C CA . ASP A 1 87 ? -1.457 4.312 37.377 1.00 55.72 87 ASP A CA 1
ATOM 684 C C . ASP A 1 87 ? -2.788 3.658 36.939 1.00 55.72 87 ASP A C 1
ATOM 686 O O . ASP A 1 87 ? -2.890 3.169 35.814 1.00 55.72 87 ASP A O 1
ATOM 690 N N . PRO A 1 88 ? -3.845 3.612 37.773 1.00 52.66 88 PRO A N 1
ATOM 691 C CA . PRO A 1 88 ? -5.106 2.964 37.403 1.00 52.66 88 PRO A CA 1
ATOM 692 C C . PRO A 1 88 ? -5.896 3.690 36.301 1.00 52.66 88 PRO A C 1
ATOM 694 O O . PRO A 1 88 ? -6.955 3.208 35.891 1.00 52.66 88 PRO A O 1
ATOM 697 N N . ALA A 1 89 ? -5.421 4.842 35.817 1.00 56.59 89 ALA A N 1
ATOM 698 C CA . ALA A 1 89 ? -6.020 5.515 34.676 1.00 56.59 89 ALA A CA 1
ATOM 699 C C . ALA A 1 89 ? -5.808 4.680 33.395 1.00 56.59 89 ALA A C 1
ATOM 701 O O . ALA A 1 89 ? -4.670 4.352 33.049 1.00 56.59 89 ALA A O 1
ATOM 702 N N . PRO A 1 90 ? -6.877 4.329 32.656 1.00 55.91 90 PRO A N 1
ATOM 703 C CA . PRO A 1 90 ? -6.735 3.572 31.423 1.00 55.91 90 PRO A CA 1
ATOM 704 C C . PRO A 1 90 ? -5.938 4.392 30.407 1.00 55.91 90 PRO A C 1
ATOM 706 O O . PRO A 1 90 ? -6.309 5.514 30.062 1.00 55.91 90 PRO A O 1
ATOM 709 N N . ALA A 1 91 ? -4.838 3.822 29.917 1.00 60.53 91 ALA A N 1
ATOM 710 C CA . ALA A 1 91 ? -4.028 4.453 28.891 1.00 60.53 91 ALA A CA 1
ATOM 711 C C . ALA A 1 91 ? -4.882 4.799 27.660 1.00 60.53 91 ALA A C 1
ATOM 713 O O . ALA A 1 91 ? -5.618 3.955 27.139 1.00 60.53 91 ALA A O 1
ATOM 714 N N . LEU A 1 92 ? -4.763 6.041 27.183 1.00 65.25 92 LEU A N 1
ATOM 715 C CA . LEU A 1 92 ? -5.484 6.520 26.007 1.00 65.25 92 LEU A CA 1
ATOM 716 C C . LEU A 1 92 ? -5.106 5.670 24.789 1.00 65.25 92 LEU A C 1
ATOM 718 O O . LEU A 1 92 ? -3.964 5.683 24.332 1.00 65.25 92 LEU A O 1
ATOM 722 N N . SER A 1 93 ? -6.077 4.922 24.262 1.00 71.62 93 SER A N 1
ATOM 723 C CA . SER A 1 93 ? -5.871 4.127 23.051 1.00 71.62 93 SER A CA 1
ATOM 724 C C . SER A 1 93 ? -5.585 5.052 21.866 1.00 71.62 93 SER A C 1
ATOM 726 O O . SER A 1 93 ? -6.326 6.010 21.629 1.00 71.62 93 SER A O 1
ATOM 728 N N . GLN A 1 94 ? -4.528 4.731 21.119 1.00 79.12 94 GLN A N 1
ATOM 729 C CA . GLN A 1 94 ? -4.087 5.515 19.967 1.00 79.12 94 GLN A CA 1
ATOM 730 C C . GLN A 1 94 ? -5.035 5.365 18.771 1.00 79.12 94 GLN A C 1
ATOM 732 O O . GLN A 1 94 ? -5.750 4.365 18.643 1.00 79.12 94 GLN A O 1
ATOM 737 N N . ASP A 1 95 ? -5.019 6.366 17.892 1.00 87.75 95 ASP A N 1
ATOM 738 C CA . ASP A 1 95 ? -5.653 6.271 16.580 1.00 87.75 95 ASP A CA 1
ATOM 739 C C . ASP A 1 95 ? -4.917 5.248 15.698 1.00 87.75 95 ASP A C 1
ATOM 741 O O . ASP A 1 95 ? -3.731 4.967 15.890 1.00 87.75 95 ASP A O 1
ATOM 745 N N . VAL A 1 96 ? -5.616 4.721 14.694 1.00 89.69 96 VAL A N 1
ATOM 746 C CA . VAL A 1 96 ? -5.078 3.739 13.747 1.00 89.69 96 VAL A CA 1
ATOM 747 C C . VAL A 1 96 ? -5.185 4.271 12.337 1.00 89.69 96 VAL A C 1
ATOM 749 O O . VAL A 1 96 ? -6.227 4.799 11.949 1.00 89.69 96 VAL A O 1
ATOM 752 N N . SER A 1 97 ? -4.132 4.067 11.549 1.00 93.12 97 SER A N 1
ATOM 753 C CA . SER A 1 97 ? -4.147 4.408 10.132 1.00 93.12 97 SER A CA 1
ATOM 754 C C . SER A 1 97 ? -4.347 3.179 9.252 1.00 93.12 97 SER A C 1
ATOM 756 O O . SER A 1 97 ? -3.671 2.162 9.402 1.00 93.12 97 SER A O 1
ATOM 758 N N . ILE A 1 98 ? -5.241 3.294 8.274 1.00 94.88 98 ILE A N 1
ATOM 759 C CA . ILE A 1 98 ? -5.229 2.457 7.073 1.00 94.88 98 ILE A CA 1
ATOM 760 C C . ILE A 1 98 ? -4.625 3.307 5.962 1.00 94.88 98 ILE A C 1
ATOM 762 O O . ILE A 1 98 ? -5.168 4.352 5.612 1.00 94.88 98 ILE A O 1
ATOM 766 N N . VAL A 1 99 ? -3.492 2.864 5.417 1.00 95.50 99 VAL A N 1
ATOM 767 C CA . VAL A 1 99 ? -2.800 3.566 4.331 1.00 95.50 99 VAL A CA 1
ATOM 768 C C . VAL A 1 99 ? -2.859 2.703 3.079 1.00 95.50 99 VAL A C 1
ATOM 770 O O . VAL A 1 99 ? -2.050 1.797 2.889 1.00 95.50 99 VAL A O 1
ATOM 773 N N . ARG A 1 100 ? -3.858 2.964 2.241 1.00 96.00 100 ARG A N 1
ATOM 774 C CA . ARG A 1 100 ? -4.089 2.294 0.965 1.00 96.00 100 ARG A CA 1
ATOM 775 C C . ARG A 1 100 ? -3.152 2.843 -0.104 1.00 96.00 100 ARG A 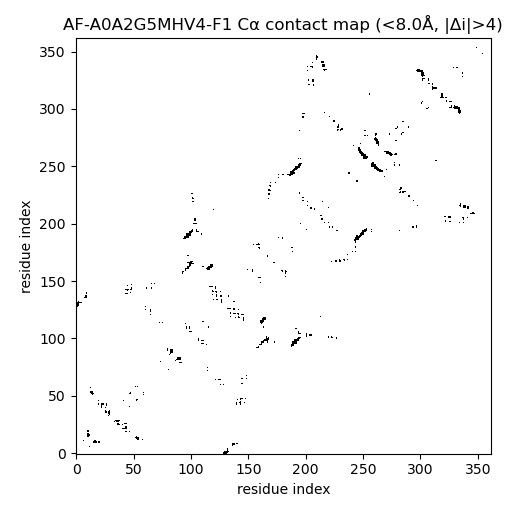C 1
ATOM 777 O O . ARG A 1 100 ? -3.017 4.052 -0.277 1.00 96.00 100 ARG A O 1
ATOM 784 N N . GLY A 1 101 ? -2.528 1.947 -0.860 1.00 94.12 101 GLY A N 1
ATOM 785 C CA . GLY A 1 101 ? -1.715 2.330 -2.008 1.00 94.12 101 GLY A CA 1
ATOM 786 C C . GLY A 1 101 ? -0.769 1.232 -2.470 1.00 94.12 101 GLY A C 1
ATOM 787 O O . GLY A 1 101 ? -0.295 0.402 -1.681 1.00 94.12 101 GLY A O 1
ATOM 788 N N . ALA A 1 102 ? -0.444 1.275 -3.761 1.00 92.44 102 ALA A N 1
ATOM 789 C CA . ALA A 1 102 ? 0.496 0.361 -4.395 1.00 92.44 102 ALA A CA 1
ATOM 790 C C . ALA A 1 102 ? 1.877 0.355 -3.691 1.00 92.44 102 ALA A C 1
ATOM 792 O O . ALA A 1 102 ? 2.218 1.265 -2.912 1.00 92.44 102 ALA A O 1
ATOM 793 N N . PRO A 1 103 ? 2.708 -0.677 -3.921 1.00 89.38 103 PRO A N 1
ATOM 794 C CA . PRO A 1 103 ? 4.106 -0.653 -3.501 1.00 89.38 103 PRO A CA 1
ATOM 795 C C . PRO A 1 103 ? 4.791 0.639 -3.961 1.00 89.38 103 PRO A C 1
ATOM 797 O O . PRO A 1 103 ? 4.512 1.129 -5.045 1.00 89.38 103 PRO A O 1
ATOM 800 N N . SER A 1 104 ? 5.653 1.224 -3.126 1.00 88.75 104 SER A N 1
ATOM 801 C CA . SER A 1 104 ? 6.328 2.507 -3.407 1.00 88.75 104 SER A CA 1
ATOM 802 C C . SER A 1 104 ? 5.437 3.753 -3.559 1.00 88.75 104 SER A C 1
ATOM 804 O O . SER A 1 104 ? 5.949 4.819 -3.902 1.00 88.75 104 SER A O 1
ATOM 806 N N . ALA A 1 105 ? 4.143 3.701 -3.223 1.00 91.88 105 ALA A N 1
ATOM 807 C CA . ALA A 1 105 ? 3.273 4.885 -3.278 1.00 91.88 105 ALA A CA 1
ATOM 808 C C . ALA A 1 105 ? 3.670 6.011 -2.292 1.00 91.88 105 ALA A C 1
ATOM 810 O O . ALA A 1 105 ? 3.342 7.173 -2.522 1.00 91.88 105 ALA A O 1
ATOM 811 N N . GLY A 1 106 ? 4.442 5.693 -1.243 1.00 88.62 106 GLY A N 1
ATOM 812 C CA . GLY A 1 106 ? 4.849 6.647 -0.199 1.00 88.62 106 GLY A CA 1
ATOM 813 C C . GLY A 1 106 ? 4.087 6.491 1.121 1.00 88.62 106 GLY A C 1
ATOM 814 O O . GLY A 1 106 ? 3.929 7.456 1.859 1.00 88.62 106 GLY A O 1
ATOM 815 N N . LYS A 1 107 ? 3.613 5.275 1.425 1.00 90.81 107 LYS A N 1
ATOM 816 C CA . LYS A 1 107 ? 2.803 4.977 2.619 1.00 90.81 107 LYS A CA 1
ATOM 817 C C . LYS A 1 107 ? 3.486 5.340 3.943 1.00 90.81 107 LYS A C 1
ATOM 819 O O . LYS A 1 107 ? 2.816 5.766 4.877 1.00 90.81 107 LYS A O 1
ATOM 824 N N . THR A 1 108 ? 4.812 5.214 4.010 1.00 86.38 108 THR A N 1
ATOM 825 C CA . THR A 1 108 ? 5.617 5.442 5.221 1.00 86.38 108 THR A CA 1
ATOM 826 C C . THR A 1 108 ? 5.377 6.812 5.858 1.00 86.38 108 THR A C 1
ATOM 828 O O . THR A 1 108 ? 5.361 6.911 7.083 1.00 86.38 108 THR A O 1
ATOM 831 N N . THR A 1 109 ? 5.112 7.853 5.062 1.00 87.25 109 THR A N 1
ATOM 832 C CA . THR A 1 109 ? 4.825 9.203 5.573 1.00 87.25 109 THR A CA 1
ATOM 833 C C . THR A 1 109 ? 3.645 9.218 6.551 1.00 87.25 109 THR A C 1
ATOM 835 O O . THR A 1 109 ? 3.704 9.914 7.556 1.00 87.25 109 THR A O 1
ATOM 838 N N . PHE A 1 110 ? 2.619 8.397 6.311 1.00 88.56 110 PHE A N 1
ATOM 839 C CA . PHE A 1 110 ? 1.420 8.310 7.157 1.00 88.56 110 PHE A CA 1
ATOM 840 C C . PHE A 1 110 ? 1.527 7.267 8.277 1.00 88.56 110 PHE A C 1
ATOM 842 O O . PHE A 1 110 ? 0.723 7.263 9.202 1.00 88.56 110 PHE A O 1
ATOM 849 N N . LEU A 1 111 ? 2.509 6.368 8.195 1.00 86.62 111 LEU A N 1
ATOM 850 C CA . LEU A 1 111 ? 2.746 5.323 9.199 1.00 86.62 111 LEU A CA 1
ATOM 851 C C . LEU A 1 111 ? 3.808 5.729 10.229 1.00 86.62 111 LEU A C 1
ATOM 853 O O . LEU A 1 111 ? 3.987 5.050 11.242 1.00 86.62 111 LEU A O 1
ATOM 857 N N . THR A 1 112 ? 4.521 6.829 9.977 1.00 80.38 112 THR A N 1
ATOM 858 C CA . THR A 1 112 ? 5.556 7.350 10.873 1.00 80.38 112 THR A CA 1
ATOM 859 C C . THR A 1 112 ? 4.971 7.595 12.260 1.00 80.38 112 THR A C 1
ATOM 861 O O . THR A 1 112 ? 3.950 8.255 12.417 1.00 80.38 112 THR A O 1
ATOM 864 N N . GLY A 1 113 ? 5.622 7.048 13.285 1.00 72.94 113 GLY A N 1
ATOM 865 C CA . GLY A 1 113 ? 5.171 7.197 14.666 1.00 72.94 113 GLY A CA 1
ATOM 866 C C . GLY A 1 113 ? 4.140 6.162 15.127 1.00 72.94 113 GLY A C 1
ATOM 867 O O . GLY A 1 113 ? 3.925 6.078 16.334 1.00 72.94 113 GLY A O 1
ATOM 868 N N . GLN A 1 114 ? 3.603 5.305 14.255 1.00 77.50 114 GLN A N 1
ATOM 869 C CA . GLN A 1 114 ? 2.712 4.201 14.643 1.00 77.50 114 GLN A CA 1
ATOM 870 C C . GLN A 1 114 ? 3.462 2.869 14.780 1.00 77.50 114 GLN A C 1
ATOM 872 O O . GLN A 1 114 ? 4.522 2.672 14.183 1.00 77.50 114 GLN A O 1
ATOM 877 N N . PHE A 1 115 ? 2.918 1.928 15.562 1.00 80.00 115 PHE A N 1
ATOM 878 C CA . PHE A 1 115 ? 3.303 0.520 15.431 1.00 80.00 115 PHE A CA 1
ATOM 879 C C . PHE A 1 115 ? 2.614 -0.055 14.188 1.00 80.00 115 PHE A C 1
ATOM 881 O O . PHE A 1 115 ? 1.476 -0.514 14.261 1.00 80.00 115 PHE A O 1
ATOM 888 N N . ALA A 1 116 ? 3.280 0.025 13.036 1.00 82.94 116 ALA A N 1
ATOM 889 C CA . ALA A 1 116 ? 2.764 -0.494 11.775 1.00 82.94 116 ALA A CA 1
ATOM 890 C C . ALA A 1 116 ? 3.396 -1.857 11.466 1.00 82.94 116 ALA A C 1
ATOM 892 O O . ALA A 1 116 ? 4.542 -1.940 11.021 1.00 82.94 116 ALA A O 1
ATOM 893 N N . LEU A 1 117 ? 2.657 -2.940 11.713 1.00 83.75 117 LEU A N 1
ATOM 894 C CA . LEU A 1 117 ? 3.162 -4.284 11.451 1.00 83.75 117 LEU A CA 1
ATOM 895 C C . LEU A 1 117 ? 3.157 -4.570 9.947 1.00 83.75 117 LEU A C 1
ATOM 897 O O . LEU A 1 117 ? 2.098 -4.631 9.320 1.00 83.75 117 LEU A O 1
ATOM 901 N N . ASN A 1 118 ? 4.346 -4.770 9.386 1.00 81.88 118 ASN A N 1
ATOM 902 C CA . ASN A 1 118 ? 4.552 -5.102 7.981 1.00 81.88 118 ASN A CA 1
ATOM 903 C C . ASN A 1 118 ? 4.870 -6.601 7.830 1.00 81.88 118 ASN A C 1
ATOM 905 O O . ASN A 1 118 ? 5.711 -7.152 8.544 1.00 81.88 118 ASN A O 1
ATOM 909 N N . THR A 1 119 ? 4.222 -7.266 6.871 1.00 82.94 119 THR A N 1
ATOM 910 C CA . THR A 1 119 ? 4.469 -8.693 6.591 1.00 82.94 119 THR A CA 1
ATOM 911 C C . THR A 1 119 ? 5.903 -8.941 6.114 1.00 82.94 119 THR A C 1
ATOM 913 O O . THR A 1 119 ? 6.493 -9.953 6.477 1.00 82.94 119 THR A O 1
ATOM 916 N N . ASP A 1 120 ? 6.506 -8.019 5.364 1.00 80.75 120 ASP A N 1
ATOM 917 C CA . ASP A 1 120 ? 7.880 -8.148 4.867 1.00 80.75 120 ASP A CA 1
ATOM 918 C C . ASP A 1 120 ? 8.916 -8.123 5.998 1.00 80.75 120 ASP A C 1
ATOM 920 O O . ASP A 1 120 ? 9.904 -8.852 5.942 1.00 80.75 120 ASP A O 1
ATOM 924 N N . VAL A 1 121 ? 8.657 -7.383 7.083 1.00 81.38 121 VAL A N 1
ATOM 925 C CA . VAL A 1 121 ? 9.499 -7.424 8.292 1.00 81.38 121 VAL A CA 1
ATOM 926 C C . VAL A 1 121 ? 9.492 -8.828 8.898 1.00 81.38 121 VAL A C 1
ATOM 928 O O . VAL A 1 121 ? 10.545 -9.357 9.258 1.00 81.38 121 VAL A O 1
ATOM 931 N N . VAL A 1 122 ? 8.323 -9.471 8.954 1.00 86.06 122 VAL A N 1
ATOM 932 C CA . VAL A 1 122 ? 8.191 -10.850 9.440 1.00 86.06 122 VAL A CA 1
ATOM 933 C C . VAL A 1 122 ? 8.885 -11.834 8.496 1.00 86.06 122 VAL A C 1
ATOM 935 O O . VAL A 1 122 ? 9.627 -12.694 8.968 1.00 86.06 122 VAL A O 1
ATOM 938 N N . LYS A 1 123 ? 8.739 -11.681 7.174 1.00 84.56 123 LYS A N 1
ATOM 939 C CA . LYS A 1 123 ? 9.462 -12.506 6.188 1.00 84.56 123 LYS A CA 1
ATOM 940 C C . LYS A 1 123 ? 10.977 -12.397 6.361 1.00 84.56 123 LYS A C 1
ATOM 942 O O . LYS A 1 123 ? 11.649 -13.423 6.414 1.00 84.56 123 LYS A O 1
ATOM 947 N N . ASN A 1 124 ? 11.503 -11.190 6.566 1.00 82.00 124 ASN A N 1
ATOM 948 C CA . ASN A 1 124 ? 12.921 -10.976 6.859 1.00 82.00 124 ASN A CA 1
ATOM 949 C C . ASN A 1 124 ? 13.345 -11.687 8.158 1.00 82.00 124 ASN A C 1
ATOM 951 O O . ASN A 1 124 ? 14.408 -12.306 8.215 1.00 82.00 124 ASN A O 1
ATOM 955 N N . MET A 1 125 ? 12.511 -11.667 9.207 1.00 84.69 125 MET A N 1
ATOM 956 C CA . MET A 1 125 ? 12.782 -12.423 10.439 1.00 84.69 125 MET A CA 1
ATOM 957 C C . MET A 1 125 ? 12.816 -13.941 10.218 1.00 84.69 125 MET A C 1
ATOM 959 O O . MET A 1 125 ? 13.615 -14.607 10.889 1.00 84.69 125 MET A O 1
ATOM 963 N N . ILE A 1 126 ? 11.977 -14.466 9.314 1.00 83.44 126 ILE A N 1
ATOM 964 C CA . ILE A 1 126 ? 11.979 -15.876 8.896 1.00 83.44 126 ILE A CA 1
ATOM 965 C C . ILE A 1 126 ? 13.262 -16.177 8.119 1.00 83.44 126 ILE A C 1
ATOM 967 O O . ILE A 1 126 ? 14.007 -17.063 8.526 1.00 83.44 126 ILE A O 1
ATOM 971 N N . GLN A 1 127 ? 13.575 -15.413 7.069 1.00 79.69 127 GLN A N 1
ATOM 972 C CA . GLN A 1 127 ? 14.766 -15.621 6.235 1.00 79.69 127 GLN A CA 1
ATOM 973 C C . GLN A 1 127 ? 16.071 -15.540 7.038 1.00 79.69 127 GLN A C 1
ATOM 975 O O . GLN A 1 127 ? 16.986 -16.324 6.807 1.00 79.69 127 GLN A O 1
ATOM 980 N N . ASN A 1 128 ? 16.147 -14.661 8.042 1.00 79.75 128 ASN A N 1
ATOM 981 C CA . ASN A 1 128 ? 17.305 -14.579 8.938 1.00 79.75 128 ASN A CA 1
ATOM 982 C C . ASN A 1 128 ? 17.510 -15.852 9.780 1.00 79.75 128 ASN A C 1
ATOM 984 O O . ASN A 1 128 ? 18.631 -16.154 10.183 1.00 79.75 128 ASN A O 1
ATOM 988 N N . ARG A 1 129 ? 16.436 -16.594 10.078 1.00 81.19 129 ARG A N 1
ATOM 989 C CA . ARG A 1 129 ? 16.460 -17.834 10.883 1.00 81.19 129 ARG A CA 1
ATOM 990 C C . ARG A 1 129 ? 16.474 -19.102 10.028 1.00 81.19 129 ARG A C 1
ATOM 992 O O . ARG A 1 129 ? 16.921 -20.155 10.497 1.00 81.19 129 ARG A O 1
ATOM 999 N N . MET A 1 130 ? 16.015 -18.968 8.787 1.00 77.12 130 MET A N 1
ATOM 1000 C CA . MET A 1 130 ? 15.973 -19.982 7.745 1.00 77.12 130 MET A CA 1
ATOM 1001 C C . MET A 1 130 ? 16.615 -19.454 6.442 1.00 77.12 130 MET A C 1
ATOM 1003 O O . MET A 1 130 ? 15.907 -19.232 5.449 1.00 77.12 130 MET A O 1
ATOM 1007 N N . PRO A 1 131 ? 17.948 -19.217 6.426 1.00 72.19 131 PRO A N 1
ATOM 1008 C CA . PRO A 1 131 ? 18.635 -18.723 5.238 1.00 72.19 131 PRO A CA 1
ATOM 1009 C C . PRO A 1 131 ? 18.483 -19.696 4.067 1.00 72.19 131 PRO A C 1
ATOM 1011 O O . PRO A 1 131 ? 18.510 -20.911 4.261 1.00 72.19 131 PRO A O 1
ATOM 1014 N N . GLY A 1 132 ? 18.337 -19.154 2.857 1.00 67.44 132 GLY A N 1
ATOM 1015 C CA . GLY A 1 132 ? 18.116 -19.926 1.628 1.00 67.44 132 GLY A CA 1
ATOM 1016 C C . GLY A 1 132 ? 16.670 -19.907 1.122 1.00 67.44 132 GLY A C 1
ATOM 1017 O O . GLY A 1 132 ? 16.447 -20.217 -0.043 1.00 67.44 132 GLY A O 1
ATOM 1018 N N . THR A 1 133 ? 15.706 -19.469 1.940 1.00 72.19 133 THR A N 1
ATOM 1019 C CA . THR A 1 133 ? 14.322 -19.252 1.488 1.00 72.19 133 THR A CA 1
ATOM 1020 C C . THR A 1 133 ? 14.134 -17.918 0.766 1.00 72.19 133 THR A C 1
ATOM 1022 O O . THR A 1 133 ? 14.767 -16.915 1.103 1.00 72.19 133 THR A O 1
ATOM 1025 N N . SER A 1 134 ? 13.238 -17.879 -0.221 1.00 68.62 134 SER A N 1
ATOM 1026 C CA . SER A 1 134 ? 12.824 -16.654 -0.917 1.00 68.62 134 SER A CA 1
ATOM 1027 C C . SER A 1 134 ? 11.647 -15.960 -0.217 1.00 68.62 134 SER A C 1
ATOM 1029 O O . SER A 1 134 ? 10.872 -16.593 0.498 1.00 68.62 134 SER A O 1
ATOM 1031 N N . MET A 1 135 ? 11.464 -14.658 -0.470 1.00 73.50 135 MET A N 1
ATOM 1032 C CA . MET A 1 135 ? 10.335 -13.875 0.064 1.00 73.50 135 MET A CA 1
ATOM 1033 C C . MET A 1 135 ? 8.969 -14.442 -0.340 1.00 73.50 135 MET A C 1
ATOM 1035 O O . MET A 1 135 ? 8.004 -14.318 0.414 1.00 73.50 135 MET A O 1
ATOM 1039 N N . LEU A 1 136 ? 8.891 -15.055 -1.526 1.00 70.12 136 LEU A N 1
ATOM 1040 C CA . LEU A 1 136 ? 7.679 -15.704 -2.016 1.00 70.12 136 LEU A CA 1
ATOM 1041 C C . LEU A 1 136 ? 7.404 -16.998 -1.249 1.00 70.12 136 LEU A C 1
ATOM 1043 O O . LEU A 1 136 ? 6.270 -17.231 -0.843 1.00 70.12 136 LEU A O 1
ATOM 1047 N N . GLN A 1 137 ? 8.442 -17.804 -1.005 1.00 74.12 137 GLN A N 1
ATOM 1048 C CA . GLN A 1 137 ? 8.303 -19.048 -0.252 1.00 74.12 137 GLN A CA 1
ATOM 1049 C C . GLN A 1 137 ? 7.753 -18.781 1.143 1.00 74.12 137 GLN A C 1
ATOM 1051 O O . GLN A 1 137 ? 6.822 -19.451 1.551 1.00 74.12 137 GLN A O 1
ATOM 1056 N N . VAL A 1 138 ? 8.251 -17.768 1.852 1.00 79.62 138 VAL A N 1
ATOM 1057 C CA . VAL A 1 138 ? 7.826 -17.492 3.236 1.00 79.62 138 VAL A CA 1
ATOM 1058 C C . VAL A 1 138 ? 6.603 -16.571 3.340 1.00 79.62 138 VAL A C 1
ATOM 1060 O O . VAL A 1 138 ? 6.287 -16.100 4.434 1.00 79.62 138 VAL A O 1
ATOM 1063 N N . HIS A 1 139 ? 5.912 -16.275 2.231 1.00 80.94 139 HIS A N 1
ATOM 1064 C CA . HIS A 1 139 ? 4.856 -15.261 2.220 1.00 80.94 139 HIS A CA 1
ATOM 1065 C C . HIS A 1 139 ? 3.677 -15.603 3.131 1.00 80.94 139 HIS A C 1
ATOM 1067 O O . HIS A 1 139 ? 3.348 -14.799 4.008 1.00 80.94 139 HIS A O 1
ATOM 1073 N N . ASP A 1 140 ? 3.086 -16.785 2.954 1.00 80.50 140 ASP A N 1
ATOM 1074 C CA . ASP A 1 140 ? 1.884 -17.182 3.693 1.00 80.50 140 ASP A CA 1
ATOM 1075 C C . ASP A 1 140 ? 2.207 -17.482 5.161 1.00 80.50 140 ASP A C 1
ATOM 1077 O O . ASP A 1 140 ? 1.428 -17.134 6.048 1.00 80.50 140 ASP A O 1
ATOM 1081 N N . GLN A 1 141 ? 3.401 -18.023 5.444 1.00 84.06 141 GLN A N 1
ATOM 1082 C CA . GLN A 1 141 ? 3.915 -18.146 6.812 1.00 84.06 141 GLN A CA 1
ATOM 1083 C C . GLN A 1 141 ? 4.008 -16.768 7.484 1.00 84.06 141 GLN A C 1
ATOM 1085 O O . GLN A 1 141 ? 3.516 -16.586 8.597 1.00 84.06 141 GLN A O 1
ATOM 1090 N N . GLY A 1 142 ? 4.597 -15.778 6.805 1.00 86.50 142 GLY A N 1
ATOM 1091 C CA . GLY A 1 142 ? 4.695 -14.412 7.313 1.00 86.50 142 GLY A CA 1
ATOM 1092 C C . GLY A 1 142 ? 3.325 -13.773 7.551 1.00 86.50 142 GLY A C 1
ATOM 1093 O O . GLY A 1 142 ? 3.097 -13.190 8.610 1.00 86.50 142 GLY A O 1
ATOM 1094 N N . ALA A 1 143 ? 2.393 -13.920 6.605 1.00 82.81 143 ALA A N 1
ATOM 1095 C CA . ALA A 1 143 ? 1.031 -13.400 6.727 1.00 82.81 143 ALA A CA 1
ATOM 1096 C C . ALA A 1 143 ? 0.266 -14.051 7.893 1.00 82.81 143 ALA A C 1
ATOM 1098 O O . ALA A 1 143 ? -0.385 -13.353 8.675 1.00 82.81 143 ALA A O 1
ATOM 1099 N N . ALA A 1 144 ? 0.402 -15.369 8.064 1.00 83.00 144 ALA A N 1
ATOM 1100 C CA . ALA A 1 144 ? -0.196 -16.096 9.176 1.00 83.00 144 ALA A CA 1
ATOM 1101 C C . ALA A 1 144 ? 0.365 -15.644 10.528 1.00 83.00 144 ALA A C 1
ATOM 1103 O O . ALA A 1 144 ? -0.408 -15.432 11.459 1.00 83.00 144 ALA A O 1
ATOM 1104 N N . LEU A 1 145 ? 1.681 -15.436 10.642 1.00 87.44 145 LEU A N 1
ATOM 1105 C CA . LEU A 1 145 ? 2.305 -14.931 11.870 1.00 87.44 145 LEU A CA 1
ATOM 1106 C C . LEU A 1 145 ? 1.841 -13.513 12.217 1.00 87.44 145 LEU A C 1
ATOM 1108 O O . LEU A 1 145 ? 1.557 -13.238 13.381 1.00 87.44 145 LEU A O 1
ATOM 1112 N N . VAL A 1 146 ? 1.708 -12.630 11.221 1.00 87.69 146 VAL A N 1
ATOM 1113 C CA . VAL A 1 146 ? 1.122 -11.292 11.412 1.00 87.69 146 VAL A CA 1
ATOM 1114 C C . VAL A 1 146 ? -0.289 -11.407 11.988 1.00 87.69 146 VAL A C 1
ATOM 1116 O O . VAL A 1 146 ? -0.595 -10.763 12.990 1.00 87.69 146 VAL A O 1
ATOM 1119 N N . GLN A 1 147 ? -1.137 -12.263 11.416 1.00 82.94 147 GLN A N 1
ATOM 1120 C CA . GLN A 1 147 ? -2.510 -12.440 11.893 1.00 82.94 147 GLN A CA 1
ATOM 1121 C C . GLN A 1 147 ? -2.580 -13.077 13.292 1.00 82.94 147 GLN A C 1
ATOM 1123 O O . GLN A 1 147 ? -3.345 -12.613 14.138 1.00 82.94 147 GLN A O 1
ATOM 1128 N N . GLN A 1 148 ? -1.763 -14.101 13.557 1.00 84.50 148 GLN A N 1
ATOM 1129 C CA . GLN A 1 148 ? -1.644 -14.737 14.876 1.00 84.50 148 GLN A CA 1
ATOM 1130 C C . GLN A 1 148 ? -1.171 -13.757 15.949 1.00 84.50 148 GLN A C 1
ATOM 1132 O O . GLN A 1 148 ? -1.543 -13.896 17.112 1.00 84.50 148 GLN A O 1
ATOM 1137 N N . PHE A 1 149 ? -0.351 -12.778 15.569 1.00 87.81 149 PHE A N 1
ATOM 1138 C CA . PHE A 1 149 ? 0.138 -11.754 16.475 1.00 87.81 149 PHE A CA 1
ATOM 1139 C C . PHE A 1 149 ? -0.906 -10.665 16.743 1.00 87.81 149 PHE A C 1
ATOM 1141 O O . PHE A 1 149 ? -1.186 -10.359 17.903 1.00 87.81 149 PHE A O 1
ATOM 1148 N N . MET A 1 150 ? -1.488 -10.084 15.688 1.00 85.25 150 MET A N 1
ATOM 1149 C CA . MET A 1 150 ? -2.321 -8.884 15.806 1.00 85.25 150 MET A CA 1
ATOM 1150 C C . MET A 1 150 ? -3.570 -9.112 16.654 1.00 85.25 150 MET A C 1
ATOM 1152 O O . MET A 1 150 ? -3.733 -8.428 17.659 1.00 85.25 150 MET A O 1
ATOM 1156 N N . SER A 1 151 ? -4.429 -10.079 16.312 1.00 80.81 151 SER A N 1
ATOM 1157 C CA . SER A 1 151 ? -5.740 -10.193 16.973 1.00 80.81 151 SER A CA 1
ATOM 1158 C C . SER A 1 151 ? -5.652 -10.452 18.489 1.00 80.81 151 SER A C 1
ATOM 1160 O O . SER A 1 151 ? -6.375 -9.799 19.247 1.00 80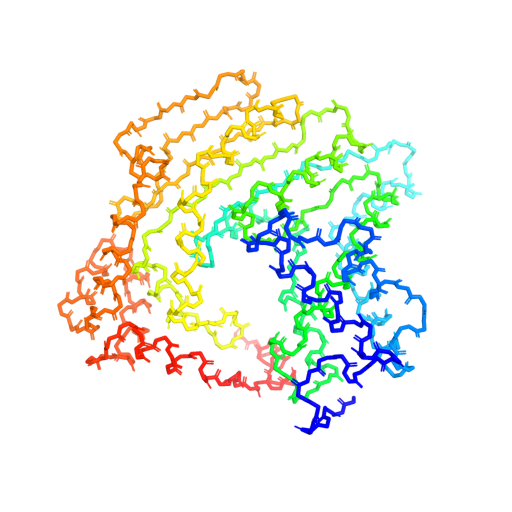.81 151 SER A O 1
ATOM 1162 N N . PRO A 1 152 ? -4.778 -11.350 18.996 1.00 81.88 152 PRO A N 1
ATOM 1163 C CA . PRO A 1 152 ? -4.598 -11.511 20.438 1.00 81.88 152 PRO A CA 1
ATOM 1164 C C . PRO A 1 152 ? -3.982 -10.281 21.106 1.00 81.88 152 PRO A C 1
ATOM 1166 O O . PRO A 1 152 ? -4.351 -9.965 22.238 1.00 81.88 152 PRO A O 1
ATOM 1169 N N . MET A 1 153 ? -3.047 -9.601 20.434 1.00 84.00 153 MET A N 1
ATOM 1170 C CA . MET A 1 153 ? -2.381 -8.428 20.993 1.00 84.00 153 MET A CA 1
ATOM 1171 C C . MET A 1 153 ? -3.338 -7.241 21.102 1.00 84.00 153 MET A C 1
ATOM 1173 O O . MET A 1 153 ? -3.420 -6.628 22.159 1.00 84.00 153 MET A O 1
ATOM 1177 N N . GLU A 1 154 ? -4.136 -6.980 20.068 1.00 83.50 154 GLU A N 1
ATOM 1178 C CA . GLU A 1 154 ? -5.170 -5.940 20.070 1.00 83.50 154 GLU A CA 1
ATOM 1179 C C . GLU A 1 154 ? -6.177 -6.138 21.207 1.00 83.50 154 GLU A C 1
ATOM 1181 O O . GLU A 1 154 ? -6.507 -5.195 21.925 1.00 83.50 154 GLU A O 1
ATOM 1186 N N . LYS A 1 155 ? -6.600 -7.389 21.439 1.00 80.19 155 LYS A N 1
ATOM 1187 C CA . LYS A 1 155 ? -7.482 -7.738 22.560 1.00 80.19 155 LYS A CA 1
ATOM 1188 C C . LYS A 1 155 ? -6.828 -7.483 23.921 1.00 80.19 155 LYS A C 1
ATOM 1190 O O . LYS A 1 155 ? -7.501 -7.011 24.829 1.00 80.19 155 LYS A O 1
ATOM 1195 N N . ARG A 1 156 ? -5.544 -7.824 24.084 1.00 78.81 156 ARG A N 1
ATOM 1196 C CA . ARG A 1 156 ? -4.808 -7.645 25.352 1.00 78.81 156 ARG A CA 1
ATOM 1197 C C . ARG A 1 156 ? -4.497 -6.182 25.646 1.00 78.81 156 ARG A C 1
ATOM 1199 O O . ARG A 1 156 ? -4.547 -5.787 26.802 1.00 78.81 156 ARG A O 1
ATOM 1206 N N . LEU A 1 157 ? -4.177 -5.407 24.614 1.00 77.50 157 LEU A N 1
ATOM 1207 C CA . LEU A 1 157 ? -3.907 -3.976 24.728 1.00 77.50 157 LEU A CA 1
ATOM 1208 C C . LEU A 1 157 ? -5.189 -3.140 24.817 1.00 77.50 157 LEU A C 1
ATOM 1210 O O . LEU A 1 157 ? -5.119 -1.975 25.191 1.00 77.50 157 LEU A O 1
ATOM 1214 N N . GLY A 1 158 ? -6.340 -3.701 24.433 1.00 75.88 158 GLY A N 1
ATOM 1215 C CA . GLY A 1 158 ? -7.590 -2.951 24.333 1.00 75.88 158 GLY A CA 1
ATOM 1216 C C . GLY A 1 158 ? -7.546 -1.863 23.254 1.00 75.88 158 GLY A C 1
ATOM 1217 O O . GLY A 1 158 ? -8.253 -0.867 23.365 1.00 75.88 158 GLY A O 1
ATOM 1218 N N . GLN A 1 159 ? -6.704 -2.019 22.226 1.00 79.31 159 GLN A N 1
ATOM 1219 C CA . GLN A 1 159 ? -6.592 -1.058 21.129 1.00 79.31 159 GLN A CA 1
ATOM 1220 C C . GLN A 1 159 ? -6.281 -1.748 19.798 1.00 79.31 159 GLN A C 1
ATOM 1222 O O . GLN A 1 159 ? -5.539 -2.734 19.779 1.00 79.31 159 GLN A O 1
ATOM 1227 N N . PRO A 1 160 ? -6.808 -1.237 18.675 1.00 80.69 160 PRO A N 1
ATOM 1228 C CA . PRO A 1 160 ? -6.449 -1.738 17.359 1.00 80.69 160 PRO A CA 1
ATOM 1229 C C . PRO A 1 160 ? -4.991 -1.375 17.020 1.00 80.69 160 PRO A C 1
ATOM 1231 O O . PRO A 1 160 ? -4.501 -0.315 17.398 1.00 80.69 160 PRO A O 1
ATOM 1234 N N . LEU A 1 161 ? -4.294 -2.249 16.290 1.00 85.19 161 LEU A N 1
ATOM 1235 C CA . LEU A 1 161 ? -2.918 -2.035 15.830 1.00 85.19 161 LEU A CA 1
ATOM 1236 C C . LEU A 1 161 ? -2.889 -1.682 14.343 1.00 85.19 161 LEU A C 1
ATOM 1238 O O . LEU A 1 161 ? -3.678 -2.208 13.559 1.00 85.19 161 LEU A O 1
ATOM 1242 N N . THR A 1 162 ? -1.955 -0.841 13.916 1.00 88.25 162 THR A N 1
ATOM 1243 C CA . THR A 1 162 ? -1.796 -0.536 12.492 1.00 88.25 162 THR A CA 1
ATOM 1244 C C . THR A 1 162 ? -1.114 -1.698 11.769 1.00 88.25 162 THR A C 1
ATOM 1246 O O . THR A 1 162 ? -0.129 -2.265 12.244 1.00 88.25 162 THR A O 1
ATOM 1249 N N . ARG A 1 163 ? -1.623 -2.055 10.587 1.00 86.50 163 ARG A N 1
ATOM 1250 C CA . ARG A 1 163 ? -0.982 -3.011 9.674 1.00 86.50 163 ARG A CA 1
ATOM 1251 C C . ARG A 1 163 ? -0.572 -2.286 8.404 1.00 86.50 163 ARG A C 1
ATOM 1253 O O . ARG A 1 163 ? -1.420 -1.681 7.751 1.00 86.50 163 ARG A O 1
ATOM 1260 N N . ASP A 1 164 ? 0.705 -2.388 8.055 1.00 87.06 164 ASP A N 1
ATOM 1261 C CA . ASP A 1 164 ? 1.235 -1.917 6.777 1.00 87.06 164 ASP A CA 1
ATOM 1262 C C . ASP A 1 164 ? 0.950 -2.982 5.710 1.00 87.06 164 ASP A C 1
ATOM 1264 O O . ASP A 1 164 ? 1.579 -4.045 5.662 1.00 87.06 164 ASP A O 1
ATOM 1268 N N . ALA A 1 165 ? -0.078 -2.718 4.910 1.00 86.94 165 ALA A N 1
ATOM 1269 C CA . ALA A 1 165 ? -0.523 -3.544 3.798 1.00 86.94 165 ALA A CA 1
ATOM 1270 C C . ALA A 1 165 ? -0.945 -2.641 2.629 1.00 86.94 165 ALA A C 1
ATOM 1272 O O . ALA A 1 165 ? -0.921 -1.416 2.727 1.00 86.94 165 ALA A O 1
ATOM 1273 N N . LEU A 1 166 ? -1.297 -3.242 1.492 1.00 89.69 166 LEU A N 1
ATOM 1274 C CA . LEU A 1 166 ? -1.658 -2.478 0.295 1.00 89.69 166 LEU A CA 1
ATOM 1275 C C . LEU A 1 166 ? -3.100 -1.945 0.336 1.00 89.69 166 LEU A C 1
ATOM 1277 O O . LEU A 1 166 ? -3.345 -0.851 -0.172 1.00 89.69 166 LEU A O 1
ATOM 1281 N N . TYR A 1 167 ? -4.023 -2.705 0.941 1.00 91.12 167 TYR A N 1
ATOM 1282 C CA . TYR A 1 167 ? -5.455 -2.394 1.065 1.00 91.12 167 TYR A CA 1
ATOM 1283 C C . TYR A 1 167 ? -6.139 -2.032 -0.261 1.00 91.12 167 TYR A C 1
ATOM 1285 O O . TYR A 1 167 ? -6.917 -1.080 -0.334 1.00 91.12 167 TYR A O 1
ATOM 1293 N N . LEU A 1 168 ? -5.809 -2.752 -1.336 1.00 89.31 168 LEU A N 1
ATOM 1294 C CA . LEU A 1 168 ? -6.272 -2.396 -2.678 1.00 89.31 168 LEU A CA 1
ATOM 1295 C C . LEU A 1 168 ? -7.745 -2.759 -2.871 1.00 89.31 168 LEU A C 1
ATOM 1297 O O . LEU A 1 168 ? -8.443 -2.007 -3.551 1.00 89.31 168 LEU A O 1
ATOM 1301 N N . TRP A 1 169 ? -8.217 -3.827 -2.220 1.00 88.19 169 TRP A N 1
ATOM 1302 C CA . TRP A 1 169 ? -9.610 -4.270 -2.245 1.00 88.19 169 TRP A CA 1
ATOM 1303 C C . TRP A 1 169 ? -10.370 -3.837 -0.983 1.00 88.19 169 TRP A C 1
ATOM 1305 O O . TRP A 1 169 ? -9.798 -3.866 0.109 1.00 88.19 169 TRP A O 1
ATOM 1315 N N . PRO A 1 170 ? -11.684 -3.546 -1.072 1.00 86.62 170 PRO A N 1
ATOM 1316 C CA . PRO A 1 170 ? -12.512 -3.261 0.104 1.00 86.62 170 PRO A CA 1
ATOM 1317 C C . PRO A 1 170 ? -12.420 -4.336 1.193 1.00 86.62 170 PRO A C 1
ATOM 1319 O O . PRO A 1 170 ? -12.314 -4.032 2.381 1.00 86.62 170 PRO A O 1
ATOM 1322 N N . ASN A 1 171 ? -12.378 -5.608 0.792 1.00 81.44 171 ASN A N 1
ATOM 1323 C CA . ASN A 1 171 ? -12.276 -6.732 1.722 1.00 81.44 171 ASN A CA 1
ATOM 1324 C C . ASN A 1 171 ? -10.981 -6.718 2.553 1.00 81.44 171 ASN A C 1
ATOM 1326 O O . ASN A 1 171 ? -10.993 -7.219 3.677 1.00 81.44 171 ASN A O 1
ATOM 1330 N N . ASP A 1 172 ? -9.900 -6.105 2.056 1.00 81.62 172 ASP A N 1
ATOM 1331 C CA . ASP A 1 172 ? -8.617 -6.040 2.766 1.00 81.62 172 ASP A CA 1
ATOM 1332 C C . ASP A 1 172 ? -8.704 -5.194 4.039 1.00 81.62 172 ASP A C 1
ATOM 1334 O O . ASP A 1 172 ? -7.998 -5.457 5.014 1.00 81.62 172 ASP A O 1
ATOM 1338 N N . PHE A 1 173 ? -9.540 -4.151 4.027 1.00 88.12 173 PHE A N 1
ATOM 1339 C CA . PHE A 1 173 ? -9.653 -3.203 5.134 1.00 88.12 173 PHE A CA 1
ATOM 1340 C C . PHE A 1 173 ? -10.997 -3.265 5.862 1.00 88.12 173 PHE A C 1
ATOM 1342 O O . PHE A 1 173 ? -11.052 -2.880 7.025 1.00 88.12 173 PHE A O 1
ATOM 1349 N N . ASN A 1 174 ? -12.066 -3.791 5.256 1.00 88.12 174 ASN A N 1
ATOM 1350 C CA . ASN A 1 174 ? -13.378 -3.890 5.909 1.00 88.12 174 ASN A CA 1
ATOM 1351 C C . ASN A 1 174 ? -13.322 -4.704 7.208 1.00 88.12 174 ASN A C 1
ATOM 1353 O O . ASN A 1 174 ? -13.890 -4.295 8.221 1.00 88.12 174 ASN A O 1
ATOM 1357 N N . GLN A 1 175 ? -12.565 -5.808 7.220 1.00 81.94 175 GLN A N 1
ATOM 1358 C CA . GLN A 1 175 ? -12.337 -6.574 8.447 1.00 81.94 175 GLN A CA 1
ATOM 1359 C C . GLN A 1 175 ? -11.632 -5.724 9.511 1.00 81.94 175 GLN A C 1
ATOM 1361 O O . GLN A 1 175 ? -12.013 -5.751 10.678 1.00 81.94 175 GLN A O 1
ATOM 1366 N N . LYS A 1 176 ? -10.651 -4.912 9.104 1.00 85.88 176 LYS A N 1
ATOM 1367 C CA . LYS A 1 176 ? -9.909 -4.040 10.012 1.00 85.88 176 LYS A CA 1
ATOM 1368 C C . LYS A 1 176 ? -10.786 -2.929 10.597 1.00 85.88 176 LYS A C 1
ATOM 1370 O O . LYS A 1 176 ? -10.685 -2.643 11.787 1.00 85.88 176 LYS A O 1
ATOM 1375 N N . ILE A 1 177 ? -11.673 -2.340 9.796 1.00 89.94 177 ILE A N 1
ATOM 1376 C CA . ILE A 1 177 ? -12.672 -1.369 10.267 1.00 89.94 177 ILE A CA 1
ATOM 1377 C C . ILE A 1 177 ? -13.604 -2.025 11.296 1.00 89.94 177 ILE A C 1
ATOM 1379 O O . ILE A 1 177 ? -13.842 -1.456 12.361 1.00 89.94 177 ILE A O 1
ATOM 1383 N N . ALA A 1 178 ? -14.072 -3.247 11.027 1.00 86.25 178 ALA A N 1
ATOM 1384 C CA . ALA A 1 178 ? -14.897 -4.003 11.968 1.00 86.25 178 ALA A CA 1
ATOM 1385 C C . ALA A 1 178 ? -14.149 -4.344 13.274 1.00 86.25 178 ALA A C 1
ATOM 1387 O O . ALA A 1 178 ? -14.745 -4.337 14.351 1.00 86.25 178 ALA A O 1
ATOM 1388 N N . ASP A 1 179 ? -12.844 -4.622 13.210 1.00 82.75 179 ASP A N 1
ATOM 1389 C CA . ASP A 1 179 ? -12.005 -4.849 14.395 1.00 82.75 179 ASP A CA 1
ATOM 1390 C C . ASP A 1 179 ? -11.878 -3.576 15.243 1.00 82.75 179 ASP A C 1
ATOM 1392 O O . ASP A 1 179 ? -12.036 -3.632 16.462 1.00 82.75 179 ASP A O 1
ATOM 1396 N N . ILE A 1 180 ? -11.679 -2.416 14.603 1.00 85.94 180 ILE A N 1
ATOM 1397 C CA . ILE A 1 180 ? -11.660 -1.108 15.278 1.00 85.94 180 ILE A CA 1
ATOM 1398 C C . ILE A 1 180 ? -13.002 -0.849 15.974 1.00 85.94 180 ILE A C 1
ATOM 1400 O O . ILE A 1 180 ? -13.015 -0.501 17.152 1.00 85.94 180 ILE A O 1
ATOM 1404 N N . ALA A 1 181 ? -14.122 -1.090 15.286 1.00 86.31 181 ALA A N 1
ATOM 1405 C CA . ALA A 1 181 ? -15.467 -0.902 15.832 1.00 86.31 181 ALA A CA 1
ATOM 1406 C C . ALA A 1 181 ? -15.760 -1.781 17.061 1.00 86.31 181 ALA A C 1
ATOM 1408 O O . ALA A 1 181 ? -16.513 -1.381 17.947 1.00 86.31 181 ALA A O 1
ATOM 1409 N N . ARG A 1 182 ? -15.161 -2.978 17.135 1.00 84.44 182 ARG A N 1
ATOM 1410 C CA . ARG A 1 182 ? -15.280 -3.874 18.297 1.00 84.44 182 ARG A CA 1
ATOM 1411 C C . ARG A 1 182 ? -14.459 -3.416 19.499 1.00 84.44 182 ARG A C 1
ATOM 1413 O O . ARG A 1 182 ? -14.820 -3.743 20.626 1.00 84.44 182 ARG A O 1
ATOM 1420 N N . LEU A 1 183 ? -13.358 -2.706 19.263 1.00 82.38 183 LEU A N 1
ATOM 1421 C CA . LEU A 1 183 ? -12.427 -2.265 20.304 1.00 82.38 183 LEU A CA 1
ATOM 1422 C C . LEU A 1 183 ? -12.704 -0.835 20.781 1.00 82.38 183 LEU A C 1
ATOM 1424 O O . LEU A 1 183 ? -12.307 -0.481 21.887 1.00 82.38 183 LEU A O 1
ATOM 1428 N N . SER A 1 184 ? -13.378 -0.009 19.977 1.00 82.06 184 SER A N 1
ATOM 1429 C CA . SER A 1 184 ? -13.691 1.371 20.337 1.00 82.06 184 SER A CA 1
ATOM 1430 C C . SER A 1 184 ? -15.021 1.857 19.759 1.00 82.06 184 SER A C 1
ATOM 1432 O O . SER A 1 184 ? -15.359 1.597 18.603 1.00 82.06 184 SER A O 1
ATOM 1434 N N . GLN A 1 185 ? -15.755 2.611 20.580 1.00 83.00 185 GLN A N 1
ATOM 1435 C CA . GLN A 1 185 ? -16.968 3.326 20.172 1.00 83.00 185 GLN A CA 1
ATOM 1436 C C . GLN A 1 185 ? -16.667 4.707 19.571 1.00 83.00 185 GLN A C 1
ATOM 1438 O O . GLN A 1 185 ? -17.540 5.300 18.947 1.00 83.00 185 GLN A O 1
ATOM 1443 N N . GLU A 1 186 ? -15.446 5.218 19.741 1.00 87.31 186 GLU A N 1
ATOM 1444 C CA . GLU A 1 186 ? -15.037 6.517 19.209 1.00 87.31 186 GLU A CA 1
ATOM 1445 C C . GLU A 1 186 ? -14.464 6.388 17.786 1.00 87.31 186 GLU A C 1
ATOM 1447 O O . GLU A 1 186 ? -13.882 5.350 17.445 1.00 87.31 186 GLU A O 1
ATOM 1452 N N . PRO A 1 187 ? -14.559 7.439 16.951 1.00 88.62 187 PRO A N 1
ATOM 1453 C CA . PRO A 1 187 ? -13.888 7.465 15.658 1.00 88.62 187 PRO A CA 1
ATOM 1454 C C . PRO A 1 187 ? -12.363 7.513 15.838 1.00 88.62 187 PRO A C 1
ATOM 1456 O O . PRO A 1 187 ? -11.807 8.530 16.254 1.00 88.62 187 PRO A O 1
ATOM 1459 N N . LYS A 1 188 ? -11.682 6.410 15.509 1.00 89.81 188 LYS A N 1
ATOM 1460 C CA . LYS A 1 188 ? -10.219 6.257 15.655 1.00 89.81 188 LYS A CA 1
ATOM 1461 C C . LYS A 1 188 ? -9.471 6.030 14.348 1.00 89.81 188 LYS A C 1
ATOM 1463 O O . LYS A 1 188 ? -8.247 5.928 14.358 1.00 89.81 188 LYS A O 1
ATOM 1468 N N . LEU A 1 189 ? -10.187 5.898 13.234 1.00 93.31 189 LEU A N 1
ATOM 1469 C CA . LEU A 1 189 ? -9.587 5.538 11.956 1.00 93.31 189 LEU A CA 1
ATOM 1470 C C . LEU A 1 189 ? -9.165 6.774 11.161 1.00 93.31 189 LEU A C 1
ATOM 1472 O O . LEU A 1 189 ? -10.011 7.585 10.789 1.00 93.31 189 LEU A O 1
ATOM 1476 N N . HIS A 1 190 ? -7.885 6.849 10.814 1.00 94.94 190 HIS A N 1
ATOM 1477 C CA . HIS A 1 190 ? -7.380 7.707 9.743 1.00 94.94 190 HIS A CA 1
ATOM 1478 C C . HIS A 1 190 ? -7.237 6.875 8.470 1.00 94.94 190 HIS A C 1
ATOM 1480 O O . HIS A 1 190 ? -6.512 5.878 8.450 1.00 94.94 190 HIS A O 1
ATOM 1486 N N . PHE A 1 191 ? -7.951 7.233 7.405 1.00 96.75 191 PHE A N 1
ATOM 1487 C CA . PHE A 1 191 ? -7.886 6.498 6.141 1.00 96.75 191 PHE A CA 1
ATOM 1488 C C . PHE A 1 191 ? -7.187 7.335 5.069 1.00 96.75 191 PHE A C 1
ATOM 1490 O O . PHE A 1 191 ? -7.724 8.334 4.592 1.00 96.75 191 PHE A O 1
ATOM 1497 N N . HIS A 1 192 ? -6.009 6.893 4.641 1.00 97.31 192 HIS A N 1
ATOM 1498 C CA . HIS A 1 192 ? -5.209 7.566 3.623 1.00 97.31 192 HIS A CA 1
ATOM 1499 C C . HIS A 1 192 ? -5.127 6.705 2.362 1.00 97.31 192 HIS A C 1
ATOM 1501 O O . HIS A 1 192 ? -4.593 5.602 2.404 1.00 97.31 192 HIS A O 1
ATOM 1507 N N . ASP A 1 193 ? -5.627 7.198 1.233 1.00 97.44 193 ASP A N 1
ATOM 1508 C CA . ASP A 1 193 ? -5.488 6.572 -0.085 1.00 97.44 193 ASP A CA 1
ATOM 1509 C C . ASP A 1 193 ? -4.491 7.371 -0.931 1.00 97.44 193 ASP A C 1
ATOM 1511 O O . ASP A 1 193 ? -4.576 8.598 -1.035 1.00 97.44 193 ASP A O 1
ATOM 1515 N N . ILE A 1 194 ? -3.516 6.678 -1.512 1.00 97.69 194 ILE A N 1
ATOM 1516 C CA . ILE A 1 194 ? -2.437 7.278 -2.291 1.00 97.69 194 ILE A CA 1
ATOM 1517 C C . ILE A 1 194 ? -2.399 6.625 -3.671 1.00 97.69 194 ILE A C 1
ATOM 1519 O O . ILE A 1 194 ? -2.112 5.430 -3.800 1.00 97.69 194 ILE A O 1
ATOM 1523 N N . GLN A 1 195 ? -2.619 7.424 -4.714 1.00 96.50 195 GLN A N 1
ATOM 1524 C CA . GLN A 1 195 ? -2.426 7.018 -6.102 1.00 96.50 195 GLN A CA 1
ATOM 1525 C C . GLN A 1 195 ? -1.180 7.677 -6.690 1.00 96.50 195 GLN A C 1
ATOM 1527 O O . GLN A 1 195 ? -1.049 8.896 -6.705 1.00 96.50 195 GLN A O 1
ATOM 1532 N N . VAL A 1 196 ? -0.298 6.863 -7.256 1.00 96.44 196 VAL A N 1
ATOM 1533 C CA . VAL A 1 196 ? 0.872 7.318 -8.016 1.00 96.44 196 VAL A CA 1
ATOM 1534 C C . VAL A 1 196 ? 0.811 6.677 -9.398 1.00 96.44 196 VAL A C 1
ATOM 1536 O O . VAL A 1 196 ? 0.300 5.563 -9.521 1.00 96.44 196 VAL A O 1
ATOM 1539 N N . ASP A 1 197 ? 1.253 7.378 -10.440 1.00 94.69 197 ASP A N 1
ATOM 1540 C CA . ASP A 1 197 ? 1.306 6.809 -11.791 1.00 94.69 197 ASP A CA 1
ATOM 1541 C C . ASP A 1 197 ? 2.316 5.653 -11.871 1.00 94.69 197 ASP A C 1
ATOM 1543 O O . ASP A 1 197 ? 3.259 5.562 -11.075 1.00 94.69 197 ASP A O 1
ATOM 1547 N N . LEU A 1 198 ? 2.118 4.751 -12.833 1.00 96.94 198 LEU A N 1
ATOM 1548 C CA . LEU A 1 198 ? 2.897 3.517 -12.896 1.00 96.94 198 LEU A CA 1
ATOM 1549 C C . LEU A 1 198 ? 4.386 3.762 -13.188 1.00 96.94 198 LEU A C 1
ATOM 1551 O O . LEU A 1 198 ? 5.231 3.065 -12.620 1.00 96.94 198 LEU A O 1
ATOM 1555 N N . ALA A 1 199 ? 4.730 4.754 -14.013 1.00 96.94 199 ALA A N 1
ATOM 1556 C CA . ALA A 1 199 ? 6.123 5.062 -14.342 1.00 96.94 199 ALA A CA 1
ATOM 1557 C C . ALA A 1 199 ? 6.887 5.541 -13.100 1.00 96.94 199 ALA A C 1
ATOM 1559 O O . ALA A 1 199 ? 7.963 5.027 -12.784 1.00 96.94 199 ALA A O 1
ATOM 1560 N N . THR A 1 200 ? 6.292 6.444 -12.318 1.00 96.19 200 THR A N 1
ATOM 1561 C CA . THR A 1 200 ? 6.864 6.898 -11.047 1.00 96.19 200 THR A CA 1
ATOM 1562 C C . THR A 1 200 ? 7.013 5.743 -10.053 1.00 96.19 200 THR A C 1
ATOM 1564 O O . THR A 1 200 ? 8.035 5.655 -9.365 1.00 96.19 200 THR A O 1
ATOM 1567 N N . LEU A 1 201 ? 6.042 4.824 -9.975 1.00 96.62 201 LEU A N 1
ATOM 1568 C CA . LEU A 1 201 ? 6.170 3.619 -9.145 1.00 96.62 201 LEU A CA 1
ATOM 1569 C C . LEU A 1 201 ? 7.352 2.741 -9.589 1.00 96.62 201 LEU A C 1
ATOM 1571 O O . LEU A 1 201 ? 8.128 2.306 -8.734 1.00 96.62 201 LEU A O 1
ATOM 1575 N N . CYS A 1 202 ? 7.534 2.540 -10.897 1.00 97.25 202 CYS A N 1
ATOM 1576 C CA . CYS A 1 202 ? 8.666 1.800 -11.460 1.00 97.25 202 CYS A CA 1
ATOM 1577 C C . CYS A 1 202 ? 10.004 2.452 -11.084 1.00 97.25 202 CYS A C 1
ATOM 1579 O O . CYS A 1 202 ? 10.880 1.785 -10.531 1.00 97.25 202 CYS A O 1
ATOM 1581 N N . CYS A 1 203 ? 10.140 3.767 -11.282 1.00 96.12 203 CYS A N 1
ATOM 1582 C CA . CYS A 1 203 ? 11.337 4.517 -10.893 1.00 96.12 203 CYS A CA 1
ATOM 1583 C C . CYS A 1 203 ? 11.643 4.389 -9.396 1.00 96.12 203 CYS A C 1
ATOM 1585 O O . CYS A 1 203 ? 12.796 4.211 -9.000 1.00 96.12 203 CYS A O 1
ATOM 1587 N N . ARG A 1 204 ? 10.612 4.457 -8.543 1.00 94.50 204 ARG A N 1
ATOM 1588 C CA . ARG A 1 204 ? 10.769 4.295 -7.091 1.00 94.50 204 ARG A CA 1
ATOM 1589 C C . ARG A 1 204 ? 11.213 2.889 -6.714 1.00 94.50 204 ARG A C 1
ATOM 1591 O O . ARG A 1 204 ? 12.044 2.781 -5.822 1.00 94.50 204 ARG A O 1
ATOM 1598 N N . ILE A 1 205 ? 10.711 1.845 -7.381 1.00 92.94 205 ILE A N 1
ATOM 1599 C CA . ILE A 1 205 ? 11.190 0.468 -7.186 1.00 92.94 205 ILE A CA 1
ATOM 1600 C C . ILE A 1 205 ? 12.653 0.338 -7.617 1.00 92.94 205 ILE A C 1
ATOM 1602 O O . ILE A 1 205 ? 13.447 -0.155 -6.831 1.00 92.94 205 ILE A O 1
ATOM 1606 N N . LEU A 1 206 ? 13.047 0.848 -8.788 1.00 94.06 206 LEU A N 1
ATOM 1607 C CA . LEU A 1 206 ? 14.436 0.767 -9.276 1.00 94.06 206 LEU A CA 1
ATOM 1608 C C . LEU A 1 206 ? 15.450 1.537 -8.411 1.00 94.06 206 LEU A C 1
ATOM 1610 O O . LEU A 1 206 ? 16.648 1.240 -8.446 1.00 94.06 206 LEU A O 1
ATOM 1614 N N . LYS A 1 207 ? 14.978 2.527 -7.643 1.00 93.06 207 LYS A N 1
ATOM 1615 C CA . LYS A 1 207 ? 15.772 3.261 -6.650 1.00 93.06 207 LYS A CA 1
ATOM 1616 C C . LYS A 1 207 ? 15.972 2.482 -5.344 1.00 93.06 207 LYS A C 1
ATOM 1618 O O . LYS A 1 207 ? 16.918 2.797 -4.621 1.00 93.06 207 LYS A O 1
ATOM 1623 N N . ARG A 1 208 ? 15.114 1.505 -5.030 1.00 86.44 208 ARG A N 1
ATOM 1624 C CA . ARG A 1 208 ? 15.187 0.755 -3.770 1.00 86.44 208 ARG A CA 1
ATOM 1625 C C . ARG A 1 208 ? 16.521 0.036 -3.608 1.00 86.44 208 ARG A C 1
ATOM 1627 O O . ARG A 1 208 ? 17.164 -0.388 -4.575 1.00 86.44 208 ARG A O 1
ATOM 1634 N N . GLY A 1 209 ? 16.929 -0.094 -2.351 1.00 72.38 209 GLY A N 1
ATOM 1635 C CA . GLY A 1 209 ? 18.004 -0.997 -1.969 1.00 72.38 209 GLY A CA 1
ATOM 1636 C C . GLY A 1 209 ? 17.549 -2.456 -2.047 1.00 72.38 209 GLY A C 1
ATOM 1637 O O . GLY A 1 209 ? 16.361 -2.759 -2.126 1.00 72.38 209 GLY A O 1
ATOM 1638 N N . THR A 1 210 ? 18.501 -3.388 -2.015 1.00 63.97 210 THR A N 1
ATOM 1639 C CA . THR A 1 210 ? 18.205 -4.834 -2.002 1.00 63.97 210 THR A CA 1
ATOM 1640 C C . THR A 1 210 ? 17.645 -5.334 -0.664 1.00 63.97 210 THR A C 1
ATOM 1642 O O . THR A 1 210 ? 17.345 -6.513 -0.513 1.00 63.97 210 THR A O 1
ATOM 1645 N N . ASP A 1 211 ? 17.600 -4.465 0.339 1.00 57.19 211 ASP A N 1
ATOM 1646 C CA . ASP A 1 211 ? 17.036 -4.675 1.670 1.00 57.19 211 ASP A CA 1
ATOM 1647 C C . ASP A 1 211 ? 15.537 -4.340 1.749 1.00 57.19 211 ASP A C 1
ATOM 1649 O O . ASP A 1 211 ? 14.867 -4.737 2.704 1.00 57.19 211 ASP A O 1
ATOM 1653 N N . GLU A 1 212 ? 14.996 -3.664 0.735 1.00 68.56 212 GLU A N 1
ATOM 1654 C CA . GLU A 1 212 ? 13.570 -3.388 0.600 1.00 68.56 212 GLU A CA 1
ATOM 1655 C C . GLU A 1 212 ? 12.900 -4.382 -0.362 1.00 68.56 212 GLU A C 1
ATOM 1657 O O . GLU A 1 212 ? 13.538 -4.982 -1.228 1.00 68.56 212 GLU A O 1
ATOM 1662 N N . ALA A 1 213 ? 11.579 -4.546 -0.244 1.00 70.38 213 ALA A N 1
ATOM 1663 C CA . ALA A 1 213 ? 10.830 -5.401 -1.159 1.00 70.38 213 ALA A CA 1
ATOM 1664 C C . ALA A 1 213 ? 10.909 -4.867 -2.602 1.00 70.38 213 ALA A C 1
ATOM 1666 O O . ALA A 1 213 ? 10.439 -3.763 -2.898 1.00 70.38 213 ALA A O 1
ATOM 1667 N N . VAL A 1 214 ? 11.467 -5.673 -3.501 1.00 80.00 214 VAL A N 1
ATOM 1668 C CA . VAL A 1 214 ? 11.530 -5.429 -4.948 1.00 80.00 214 VAL A CA 1
ATOM 1669 C C . VAL A 1 214 ? 10.626 -6.420 -5.679 1.00 80.00 214 VAL A C 1
ATOM 1671 O O . VAL A 1 214 ? 10.357 -7.512 -5.180 1.00 80.00 214 VAL A O 1
ATOM 1674 N N . MET A 1 215 ? 10.121 -6.036 -6.849 1.00 84.06 215 MET A N 1
ATOM 1675 C CA . MET A 1 215 ? 9.226 -6.864 -7.662 1.00 84.06 215 MET A CA 1
ATOM 1676 C C . MET A 1 215 ? 9.403 -6.554 -9.143 1.00 84.06 215 MET A C 1
ATOM 1678 O O . MET A 1 215 ? 9.920 -5.493 -9.496 1.00 84.06 215 MET A O 1
ATOM 1682 N N . ASP A 1 216 ? 8.976 -7.484 -9.995 1.00 89.50 216 ASP A N 1
ATOM 1683 C CA . ASP A 1 216 ? 8.949 -7.259 -11.434 1.00 89.50 216 ASP A CA 1
ATOM 1684 C C . ASP A 1 216 ? 7.783 -6.346 -11.860 1.00 89.50 216 ASP A C 1
ATOM 1686 O O . ASP A 1 216 ? 6.912 -5.964 -11.069 1.00 89.50 216 ASP A O 1
ATOM 1690 N N . PHE A 1 217 ? 7.785 -5.985 -13.143 1.00 93.19 217 PHE A N 1
ATOM 1691 C CA . PHE A 1 217 ? 6.785 -5.102 -13.730 1.00 93.19 217 PHE A CA 1
ATOM 1692 C C . PHE A 1 217 ? 5.370 -5.697 -13.729 1.00 93.19 217 PHE A C 1
ATOM 1694 O O . PHE A 1 217 ? 4.397 -4.971 -13.518 1.00 93.19 217 PHE A O 1
ATOM 1701 N N . ASN A 1 218 ? 5.228 -7.007 -13.941 1.00 88.69 218 ASN A N 1
ATOM 1702 C CA . ASN A 1 218 ? 3.916 -7.653 -14.013 1.00 88.69 218 ASN A CA 1
ATOM 1703 C C . ASN A 1 218 ? 3.216 -7.605 -12.655 1.00 88.69 218 ASN A C 1
ATOM 1705 O O . ASN A 1 218 ? 2.053 -7.223 -12.573 1.00 88.69 218 ASN A O 1
ATOM 1709 N N . VAL A 1 219 ? 3.945 -7.901 -11.579 1.00 86.94 219 VAL A N 1
ATOM 1710 C CA . VAL A 1 219 ? 3.412 -7.813 -10.216 1.00 86.94 219 VAL A CA 1
ATOM 1711 C C . VAL A 1 219 ? 3.051 -6.366 -9.860 1.00 86.94 219 VAL A C 1
ATOM 1713 O O . VAL A 1 219 ? 1.965 -6.100 -9.343 1.00 86.94 219 VAL A O 1
ATOM 1716 N N . LEU A 1 220 ? 3.926 -5.402 -10.167 1.00 92.88 220 LEU A N 1
ATOM 1717 C CA . LEU A 1 220 ? 3.668 -3.994 -9.853 1.00 92.88 220 LEU A CA 1
ATOM 1718 C C . LEU A 1 220 ? 2.465 -3.428 -10.625 1.00 92.88 220 LEU A C 1
ATOM 1720 O O . LEU A 1 220 ? 1.632 -2.735 -10.038 1.00 92.88 220 LEU A O 1
ATOM 1724 N N . SER A 1 221 ? 2.360 -3.729 -11.922 1.00 95.06 221 SER A N 1
ATOM 1725 C CA . SER A 1 221 ? 1.263 -3.260 -12.782 1.00 95.06 221 SER A CA 1
ATOM 1726 C C . SER A 1 221 ? -0.090 -3.855 -12.388 1.00 95.06 221 SER A C 1
ATOM 1728 O O . SER A 1 221 ? -1.100 -3.150 -12.449 1.00 95.06 221 SER A O 1
ATOM 1730 N N . GLN A 1 222 ? -0.125 -5.097 -11.894 1.00 92.19 222 GLN A N 1
ATOM 1731 C CA . GLN A 1 222 ? -1.330 -5.688 -11.304 1.00 92.19 222 GLN A CA 1
ATOM 1732 C C . GLN A 1 222 ? -1.786 -4.915 -10.061 1.00 92.19 222 GLN A C 1
ATOM 1734 O O . GLN A 1 222 ? -2.954 -4.540 -9.971 1.00 92.19 222 GLN A O 1
ATOM 1739 N N . PHE A 1 223 ? -0.876 -4.597 -9.131 1.00 93.25 223 PHE A N 1
ATOM 1740 C CA . PHE A 1 223 ? -1.222 -3.802 -7.945 1.00 93.25 223 PHE A CA 1
ATOM 1741 C C . PHE A 1 223 ? -1.655 -2.375 -8.287 1.00 93.25 223 PHE A C 1
ATOM 1743 O O . PHE A 1 223 ? -2.570 -1.837 -7.663 1.00 93.25 223 PHE A O 1
ATOM 1750 N N . PHE A 1 224 ? -1.015 -1.756 -9.278 1.00 95.44 224 PHE A N 1
ATOM 1751 C CA . PHE A 1 224 ? -1.430 -0.457 -9.799 1.00 95.44 224 PHE A CA 1
ATOM 1752 C C . PHE A 1 224 ? -2.859 -0.506 -10.360 1.00 95.44 224 PHE A C 1
ATOM 1754 O O . PHE A 1 224 ? -3.693 0.319 -9.981 1.00 95.44 224 PHE A O 1
ATOM 1761 N N . SER A 1 225 ? -3.149 -1.501 -11.202 1.00 94.44 225 SER A N 1
ATOM 1762 C CA . SER A 1 225 ? -4.455 -1.664 -11.849 1.00 94.44 225 SER A CA 1
ATOM 1763 C C . SER A 1 225 ? -5.556 -1.932 -10.824 1.00 94.44 225 SER A C 1
ATOM 1765 O O . SER A 1 225 ? -6.546 -1.205 -10.799 1.00 94.44 225 SER A O 1
ATOM 1767 N N . ALA A 1 226 ? -5.333 -2.870 -9.897 1.00 90.88 226 ALA A N 1
ATOM 1768 C CA . ALA A 1 226 ? -6.254 -3.156 -8.794 1.00 90.88 226 ALA A CA 1
ATOM 1769 C C . ALA A 1 226 ? -6.501 -1.919 -7.909 1.00 90.88 226 ALA A C 1
ATOM 1771 O O . ALA A 1 226 ? -7.620 -1.657 -7.464 1.00 90.88 226 ALA A O 1
ATOM 1772 N N . GLY A 1 227 ? -5.457 -1.115 -7.679 1.00 92.50 227 GLY A N 1
ATOM 1773 C CA . GLY A 1 227 ? -5.554 0.145 -6.951 1.00 92.50 227 GLY A CA 1
ATOM 1774 C C . GLY A 1 227 ? -6.515 1.149 -7.594 1.00 92.50 227 GLY A C 1
ATOM 1775 O O . GLY A 1 227 ? -7.228 1.839 -6.865 1.00 92.50 227 GLY A O 1
ATOM 1776 N N . LEU A 1 228 ? -6.566 1.218 -8.926 1.00 94.69 228 LEU A N 1
ATOM 1777 C CA . LEU A 1 228 ? -7.496 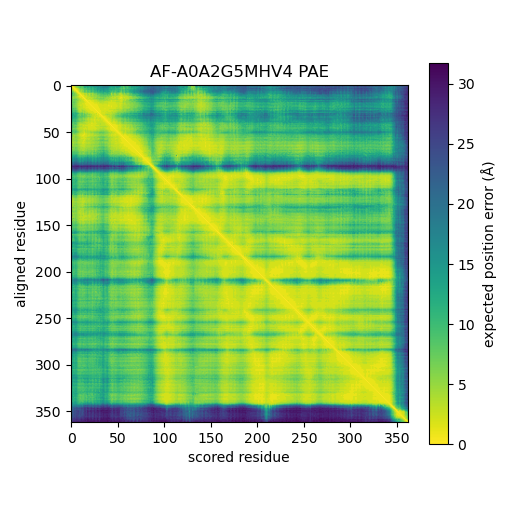2.074 -9.670 1.00 94.69 228 LEU A CA 1
ATOM 1778 C C . LEU A 1 228 ? -8.896 1.457 -9.751 1.00 94.69 228 LEU A C 1
ATOM 1780 O O . LEU A 1 228 ? -9.863 2.108 -9.362 1.00 94.69 228 LEU A O 1
ATOM 1784 N N . GLU A 1 229 ? -8.989 0.197 -10.177 1.00 91.94 229 GLU A N 1
ATOM 1785 C CA . GLU A 1 229 ? -10.248 -0.526 -10.396 1.00 91.94 229 GLU A CA 1
ATOM 1786 C C . GLU A 1 229 ? -11.133 -0.544 -9.146 1.00 91.94 229 GLU A C 1
ATOM 1788 O O . GLU A 1 229 ? -12.339 -0.307 -9.203 1.00 91.94 229 GLU A O 1
ATOM 1793 N N . HIS A 1 230 ? -10.527 -0.768 -7.981 1.00 91.69 230 HIS A N 1
ATOM 1794 C CA . HIS A 1 230 ? -11.271 -0.907 -6.736 1.00 91.69 230 HIS A CA 1
ATOM 1795 C C . HIS A 1 230 ? -11.335 0.381 -5.917 1.00 91.69 230 HIS A C 1
ATOM 1797 O O . HIS A 1 230 ? -11.873 0.359 -4.806 1.00 91.69 230 HIS A O 1
ATOM 1803 N N . ARG A 1 231 ? -10.823 1.517 -6.421 1.00 94.50 231 ARG A N 1
ATOM 1804 C CA . ARG A 1 231 ? -10.842 2.774 -5.657 1.00 94.50 231 ARG A CA 1
ATOM 1805 C C . ARG A 1 231 ? -12.255 3.287 -5.427 1.00 94.50 231 ARG A C 1
ATOM 1807 O O . ARG A 1 231 ? -12.587 3.574 -4.284 1.00 94.50 231 ARG A O 1
ATOM 1814 N N . GLY A 1 232 ? -13.081 3.376 -6.470 1.00 92.44 232 GLY A N 1
ATOM 1815 C CA . GLY A 1 232 ? -14.480 3.804 -6.340 1.00 92.44 232 GLY A CA 1
ATOM 1816 C C . GLY A 1 232 ? -15.236 2.988 -5.278 1.00 92.44 232 GLY A C 1
ATOM 1817 O O . GLY A 1 232 ? -15.677 3.561 -4.281 1.00 92.44 232 GLY A O 1
ATOM 1818 N N . PRO A 1 233 ? -15.276 1.646 -5.397 1.00 91.44 233 PRO A N 1
ATOM 1819 C CA . PRO A 1 233 ? -15.840 0.772 -4.367 1.00 91.44 233 PRO A CA 1
ATOM 1820 C C . PRO A 1 233 ? -15.220 0.958 -2.974 1.00 91.44 233 PRO A C 1
ATOM 1822 O O . PRO A 1 233 ? -15.929 0.899 -1.971 1.00 91.44 233 PRO A O 1
ATOM 1825 N N . SER A 1 234 ? -13.908 1.207 -2.887 1.00 93.50 234 SER A N 1
ATOM 1826 C CA . SER A 1 234 ? -13.233 1.452 -1.606 1.00 93.50 234 SER A CA 1
ATOM 1827 C C . SER A 1 234 ? -13.703 2.750 -0.948 1.00 93.50 234 SER A C 1
ATOM 1829 O O . SER A 1 234 ? -13.969 2.756 0.251 1.00 93.50 234 SER A O 1
ATOM 1831 N N . ILE A 1 235 ? -13.853 3.829 -1.723 1.00 94.88 235 ILE A N 1
ATOM 1832 C CA . ILE A 1 235 ? -14.365 5.120 -1.241 1.00 94.88 235 ILE A CA 1
ATOM 1833 C C . ILE A 1 235 ? -15.780 4.956 -0.691 1.00 94.88 235 ILE A C 1
ATOM 1835 O O . ILE A 1 235 ? -16.063 5.434 0.406 1.00 94.88 235 ILE A O 1
ATOM 1839 N N . GLU A 1 236 ? -16.650 4.244 -1.406 1.00 93.50 236 GLU A N 1
ATOM 1840 C CA . GLU A 1 236 ? -18.014 3.982 -0.937 1.00 93.50 236 GLU A CA 1
ATOM 1841 C C . GLU A 1 236 ? -18.028 3.127 0.340 1.00 93.50 236 GLU A C 1
ATOM 1843 O O . GLU A 1 236 ? -18.744 3.444 1.288 1.00 93.50 236 GLU A O 1
ATOM 1848 N N . SER A 1 237 ? -17.164 2.110 0.439 1.00 93.06 237 SER A N 1
ATOM 1849 C CA . SER A 1 237 ? -17.016 1.309 1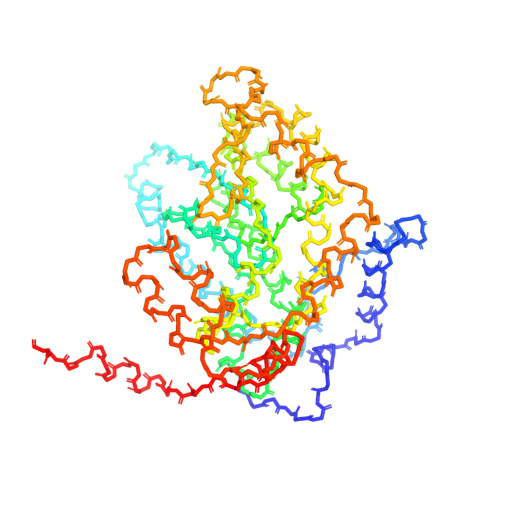.667 1.00 93.06 237 SER A CA 1
ATOM 1850 C C . SER A 1 237 ? -16.586 2.158 2.874 1.00 93.06 237 SER A C 1
ATOM 1852 O O . SER A 1 237 ? -17.103 1.996 3.982 1.00 93.06 237 SER A O 1
ATOM 1854 N N . VAL A 1 238 ? -15.674 3.114 2.659 1.00 94.25 238 VAL A N 1
ATOM 1855 C CA . VAL A 1 238 ? -15.229 4.058 3.697 1.00 94.25 238 VAL A CA 1
ATOM 1856 C C . VAL A 1 238 ? -16.340 5.042 4.068 1.00 94.25 238 VAL A C 1
ATOM 1858 O O . VAL A 1 238 ? -16.555 5.289 5.255 1.00 94.25 238 VAL A O 1
ATOM 1861 N N . LYS A 1 239 ? -17.097 5.566 3.094 1.00 93.12 239 LYS A N 1
ATOM 1862 C CA . LYS A 1 239 ? -18.267 6.422 3.356 1.00 93.12 239 LYS A CA 1
ATOM 1863 C C . LYS A 1 239 ? -19.336 5.696 4.177 1.00 93.12 239 LYS A C 1
ATOM 1865 O O . LYS A 1 239 ? -19.921 6.302 5.068 1.00 93.12 239 LYS A O 1
ATOM 1870 N N . ASN A 1 240 ? -19.541 4.405 3.937 1.00 91.88 240 ASN A N 1
ATOM 1871 C CA . ASN A 1 240 ? -20.468 3.584 4.720 1.00 91.88 240 ASN A CA 1
ATOM 1872 C C . ASN A 1 240 ? -19.980 3.312 6.156 1.00 91.88 240 ASN A C 1
ATOM 1874 O O . ASN A 1 240 ? -20.762 2.860 6.984 1.00 91.88 240 ASN A O 1
ATOM 1878 N N . SER A 1 241 ? -18.713 3.615 6.459 1.00 90.56 241 SER A N 1
ATOM 1879 C CA . SER A 1 241 ? -18.077 3.428 7.773 1.00 90.56 241 SER A CA 1
ATOM 1880 C C . SER A 1 241 ? -17.702 4.763 8.442 1.00 90.56 241 SER A C 1
ATOM 1882 O O . SER A 1 241 ? -16.732 4.848 9.201 1.00 90.56 241 SER A O 1
ATOM 1884 N N . GLN A 1 242 ? -18.430 5.841 8.122 1.00 88.56 242 GLN A N 1
ATOM 1885 C CA . GLN A 1 242 ? -18.144 7.208 8.586 1.00 88.56 242 GLN A CA 1
ATOM 1886 C C . GLN A 1 242 ? -18.156 7.377 10.110 1.00 88.56 242 GLN A C 1
ATOM 1888 O O . GLN A 1 242 ? -17.474 8.262 10.625 1.00 88.56 242 GLN A O 1
ATOM 1893 N N . ASP A 1 243 ? -18.900 6.538 10.829 1.00 89.38 243 ASP A N 1
ATOM 1894 C CA . ASP A 1 243 ? -18.968 6.513 12.293 1.00 89.38 243 ASP A CA 1
ATOM 1895 C C . ASP A 1 243 ? -17.634 6.106 12.941 1.00 89.38 243 ASP A C 1
ATOM 1897 O O . ASP A 1 243 ? -17.353 6.491 14.073 1.00 89.38 243 ASP A O 1
ATOM 1901 N N . ARG A 1 244 ? -16.781 5.368 12.220 1.00 91.31 244 ARG A N 1
ATOM 1902 C CA . ARG A 1 244 ? -15.440 4.962 12.683 1.00 91.31 244 ARG A CA 1
ATOM 1903 C C . ARG A 1 244 ? -14.341 5.923 12.259 1.00 91.31 244 ARG A C 1
ATOM 1905 O O . ARG A 1 244 ? -13.238 5.887 12.811 1.00 91.31 244 ARG A O 1
ATOM 1912 N N . LEU A 1 245 ? -14.630 6.754 11.266 1.00 93.00 245 LEU A N 1
ATOM 1913 C CA . LEU A 1 245 ? -13.656 7.566 10.565 1.00 93.00 245 LEU A CA 1
ATOM 1914 C C . LEU A 1 245 ? -13.395 8.877 11.309 1.00 93.00 245 LEU A C 1
ATOM 1916 O O . LEU A 1 245 ? -14.275 9.734 11.439 1.00 93.00 245 LEU A O 1
ATOM 1920 N N . LYS A 1 246 ? -12.149 9.068 11.730 1.00 93.69 246 LYS A N 1
ATOM 1921 C CA . LYS A 1 246 ? -11.654 10.350 12.221 1.00 93.69 246 LYS A CA 1
ATOM 1922 C C . LYS A 1 246 ? -11.370 11.277 11.048 1.00 93.69 246 LYS A C 1
ATOM 1924 O O . LYS A 1 246 ? -11.938 12.361 10.997 1.00 93.69 246 LYS A O 1
ATOM 1929 N N . GLU A 1 247 ? -10.627 10.803 10.052 1.00 95.56 247 GLU A N 1
ATOM 1930 C CA . GLU A 1 247 ? -10.368 11.548 8.818 1.00 95.56 247 GLU A CA 1
ATOM 1931 C C . GLU A 1 247 ? -10.199 10.634 7.602 1.00 95.56 247 GLU A C 1
ATOM 1933 O O . GLU A 1 247 ? -9.850 9.459 7.727 1.00 95.56 247 GLU A O 1
ATOM 1938 N N . TYR A 1 248 ? -10.423 11.199 6.417 1.00 97.50 248 TYR A N 1
ATOM 1939 C CA . TYR A 1 248 ? -10.083 10.573 5.143 1.00 97.50 248 TYR A CA 1
ATOM 1940 C C . TYR A 1 248 ? -9.271 11.531 4.280 1.00 97.50 248 TYR A C 1
ATOM 1942 O O . TYR A 1 248 ? -9.598 12.716 4.193 1.00 97.50 248 TYR A O 1
ATOM 1950 N N . SER A 1 249 ? -8.277 11.005 3.573 1.00 97.62 249 SER A N 1
ATOM 1951 C CA . SER A 1 249 ? -7.546 11.735 2.539 1.00 97.62 249 SER A CA 1
ATOM 1952 C C . SER A 1 249 ? -7.298 10.851 1.322 1.00 97.62 249 SER A C 1
ATOM 1954 O O . SER A 1 249 ? -6.771 9.750 1.465 1.00 97.62 249 SER A O 1
ATOM 1956 N N . LEU A 1 250 ? -7.582 11.368 0.130 1.00 98.00 250 LEU A N 1
ATOM 1957 C CA . LEU A 1 250 ? -7.118 10.828 -1.144 1.00 98.00 250 LEU A CA 1
ATOM 1958 C C . LEU A 1 250 ? -6.070 11.767 -1.718 1.00 98.00 250 LEU A C 1
ATOM 1960 O O . LEU A 1 250 ? -6.362 12.939 -1.957 1.00 98.00 250 LEU A O 1
ATOM 1964 N N . SER A 1 251 ? -4.879 11.246 -1.981 1.00 97.56 251 SER A N 1
ATOM 1965 C CA . SER A 1 251 ? -3.827 11.962 -2.695 1.00 97.56 251 SER A CA 1
ATOM 1966 C C . SER A 1 251 ? -3.526 11.299 -4.034 1.00 97.56 251 SER A C 1
ATOM 1968 O O . SER A 1 251 ? -3.557 10.072 -4.146 1.00 97.56 251 SER A O 1
ATOM 1970 N N . ALA A 1 252 ? -3.236 12.109 -5.049 1.00 96.50 252 ALA A N 1
ATOM 1971 C CA . ALA A 1 252 ? -2.838 11.633 -6.367 1.00 96.50 252 ALA A CA 1
ATOM 1972 C C . ALA A 1 252 ? -1.559 12.321 -6.835 1.00 96.50 252 ALA A C 1
ATOM 1974 O O . ALA A 1 252 ? -1.316 13.489 -6.532 1.00 96.50 252 ALA A O 1
ATOM 1975 N N . TRP A 1 253 ? -0.751 11.602 -7.602 1.00 93.44 253 TRP A N 1
ATOM 1976 C CA . TRP A 1 253 ? 0.424 12.161 -8.249 1.00 93.44 253 TRP A CA 1
ATOM 1977 C C . TRP A 1 253 ? 0.032 13.041 -9.438 1.00 93.44 253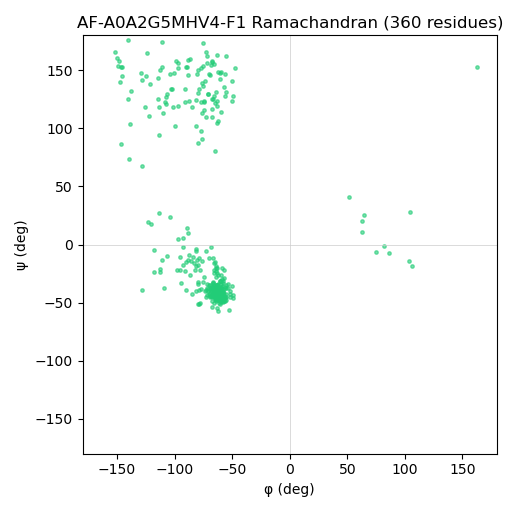 TRP A C 1
ATOM 1979 O O . TRP A 1 253 ? -0.605 12.578 -10.385 1.00 93.44 253 TRP A O 1
ATOM 1989 N N . ASN A 1 254 ? 0.452 14.305 -9.414 1.00 88.81 254 ASN A N 1
ATOM 1990 C CA . ASN A 1 254 ? 0.165 15.267 -10.483 1.00 88.81 254 ASN A CA 1
ATOM 1991 C C . ASN A 1 254 ? 1.256 15.337 -11.572 1.00 88.81 254 ASN A C 1
ATOM 1993 O O . ASN A 1 254 ? 1.186 16.198 -12.444 1.00 88.81 254 ASN A O 1
ATOM 1997 N N . GLY A 1 255 ? 2.269 14.468 -11.508 1.00 83.56 255 GLY A N 1
ATOM 1998 C CA . GLY A 1 255 ? 3.460 14.494 -12.365 1.00 83.56 255 GLY A CA 1
ATOM 1999 C C . GLY A 1 255 ? 4.725 14.974 -11.645 1.00 83.56 255 GLY A C 1
ATOM 2000 O O . GLY A 1 255 ? 5.823 14.677 -12.098 1.00 83.56 255 GLY A O 1
ATOM 2001 N N . GLN A 1 256 ? 4.584 15.658 -10.506 1.00 84.25 256 GLN A N 1
ATOM 2002 C CA . GLN A 1 256 ? 5.711 16.215 -9.744 1.00 84.25 256 GLN A CA 1
ATOM 2003 C C . GLN A 1 256 ? 5.679 15.820 -8.267 1.00 84.25 256 GLN A C 1
ATOM 2005 O O . GLN A 1 256 ? 6.718 15.552 -7.666 1.00 84.25 256 GLN A O 1
ATOM 2010 N N . GLN A 1 257 ? 4.486 15.801 -7.672 1.00 88.00 257 GLN A N 1
ATOM 2011 C CA . GLN A 1 257 ? 4.278 15.476 -6.266 1.00 88.00 257 GLN A CA 1
ATOM 2012 C C . GLN A 1 257 ? 2.894 14.866 -6.027 1.00 88.00 257 GLN A C 1
ATOM 2014 O O . GLN A 1 257 ? 2.001 14.937 -6.874 1.00 88.00 257 GLN A O 1
ATOM 2019 N N . ASN A 1 258 ? 2.710 14.272 -4.847 1.00 91.56 258 ASN A N 1
ATOM 2020 C CA . ASN A 1 258 ? 1.385 13.880 -4.377 1.00 91.56 258 ASN A CA 1
ATOM 2021 C C . ASN A 1 258 ? 0.622 15.138 -3.942 1.00 91.56 258 ASN A C 1
ATOM 2023 O O . ASN A 1 258 ? 1.087 15.866 -3.067 1.00 91.56 258 ASN A O 1
ATOM 2027 N N . VAL A 1 259 ? -0.551 15.370 -4.525 1.00 94.38 259 VAL A N 1
ATOM 2028 C CA . VAL A 1 259 ? -1.463 16.462 -4.159 1.00 94.38 259 VAL A CA 1
ATOM 2029 C C . VAL A 1 259 ? -2.736 15.902 -3.543 1.00 94.38 259 VAL A C 1
ATOM 2031 O O . VAL A 1 259 ? -3.142 14.785 -3.859 1.00 94.38 259 VAL A O 1
ATOM 2034 N N . LEU A 1 260 ? -3.364 16.660 -2.645 1.00 96.75 260 LEU A N 1
ATOM 2035 C CA . LEU A 1 260 ? -4.618 16.266 -2.009 1.00 96.75 260 LEU A CA 1
ATOM 2036 C C . LEU A 1 260 ? -5.791 16.470 -2.976 1.00 96.75 260 LEU A C 1
ATOM 2038 O O . LEU A 1 260 ? -6.026 17.579 -3.445 1.00 96.75 260 LEU A O 1
ATOM 2042 N N . VAL A 1 261 ? -6.532 15.399 -3.246 1.00 97.12 261 VAL A N 1
ATOM 2043 C CA . VAL A 1 261 ? -7.587 15.343 -4.270 1.00 97.12 261 VAL A CA 1
ATOM 2044 C C . VAL A 1 261 ? -8.978 15.264 -3.655 1.00 97.12 261 VAL A C 1
ATOM 2046 O O . VAL A 1 261 ? -9.911 15.892 -4.150 1.00 97.12 261 VAL A O 1
ATOM 2049 N N . ALA A 1 262 ? -9.129 14.535 -2.554 1.00 97.62 262 ALA A N 1
ATOM 2050 C CA . ALA A 1 262 ? -10.356 14.531 -1.767 1.00 97.62 262 ALA A CA 1
ATOM 2051 C C . ALA A 1 262 ? -10.032 14.373 -0.284 1.00 97.62 262 ALA A C 1
ATOM 2053 O O . ALA A 1 262 ? -9.008 13.794 0.079 1.00 97.62 262 ALA A O 1
ATOM 2054 N N . GLN A 1 263 ? -10.902 14.888 0.578 1.00 97.31 263 GLN A N 1
ATOM 2055 C CA . GLN A 1 263 ? -10.723 14.787 2.021 1.00 97.31 263 GLN A CA 1
ATOM 2056 C C . GLN A 1 263 ? -12.052 14.733 2.768 1.00 97.31 263 GLN A C 1
ATOM 2058 O O . GLN A 1 263 ? -13.036 15.332 2.343 1.00 97.31 263 GLN A O 1
ATOM 2063 N N . ARG A 1 264 ? -12.039 14.121 3.947 1.00 96.50 264 ARG A N 1
ATOM 2064 C CA . ARG A 1 264 ? -12.977 14.406 5.034 1.00 96.50 264 ARG A CA 1
ATOM 2065 C C . ARG A 1 264 ? -12.139 14.808 6.236 1.00 96.50 264 ARG A C 1
ATOM 2067 O O . ARG A 1 264 ? -11.416 13.976 6.778 1.00 96.50 264 ARG A O 1
ATOM 2074 N N . ALA A 1 265 ? -12.207 16.083 6.604 1.00 93.62 265 ALA A N 1
ATOM 2075 C CA . ALA A 1 265 ? -11.431 16.618 7.716 1.00 93.62 265 ALA A CA 1
ATOM 2076 C C . ALA A 1 265 ? -11.902 16.031 9.065 1.00 93.62 265 ALA A C 1
ATOM 2078 O O . ALA A 1 265 ? -13.062 15.615 9.169 1.00 93.62 265 ALA A O 1
ATOM 2079 N N . PRO A 1 266 ? -11.049 16.042 10.105 1.00 91.25 266 PRO A N 1
ATOM 2080 C CA . PRO A 1 266 ? -11.448 15.675 11.459 1.00 91.25 266 PRO A CA 1
ATOM 2081 C C . PRO A 1 266 ? -12.722 16.396 11.913 1.00 91.25 266 PRO A C 1
ATOM 2083 O O . PRO A 1 266 ? -12.827 17.617 11.813 1.00 91.25 266 PRO A O 1
ATOM 2086 N N . GLY A 1 267 ? -13.707 15.633 12.392 1.00 87.38 267 GLY A N 1
ATOM 2087 C CA . GLY A 1 267 ? -14.993 16.159 12.872 1.00 87.38 267 GLY A CA 1
ATOM 2088 C C . GLY A 1 267 ? -15.975 16.610 11.780 1.00 87.38 267 GLY A C 1
ATOM 2089 O O . GLY A 1 267 ? -17.129 16.903 12.093 1.00 87.38 267 GLY A O 1
ATOM 2090 N N . ALA A 1 268 ? -15.570 16.631 10.507 1.00 91.06 268 ALA A N 1
ATOM 2091 C CA . ALA A 1 268 ? -16.476 16.910 9.398 1.00 91.06 268 ALA A CA 1
ATOM 2092 C C . ALA A 1 268 ? -17.348 15.686 9.080 1.00 91.06 268 ALA A C 1
ATOM 2094 O O . ALA A 1 268 ? -16.938 14.546 9.284 1.00 91.06 268 ALA A O 1
ATOM 2095 N N . LYS A 1 269 ? -18.550 15.911 8.542 1.00 85.94 269 LYS A N 1
ATOM 2096 C CA . LYS A 1 269 ? -19.400 14.830 8.013 1.00 85.94 269 LYS A CA 1
ATOM 2097 C C . LYS A 1 269 ? -19.121 14.568 6.537 1.00 85.94 269 LYS A C 1
ATOM 2099 O O . LYS A 1 269 ? -19.039 13.415 6.127 1.00 85.94 269 LYS A O 1
ATOM 2104 N N . ASP A 1 270 ? -18.889 15.634 5.782 1.00 92.06 270 ASP A N 1
ATOM 2105 C CA . ASP A 1 270 ? -18.858 15.567 4.328 1.00 92.06 270 ASP A CA 1
ATOM 2106 C C . ASP A 1 270 ? -17.473 15.236 3.772 1.00 92.06 270 ASP A C 1
ATOM 2108 O O . ASP A 1 270 ? -16.432 15.669 4.278 1.00 92.06 270 ASP A O 1
ATOM 2112 N N . PHE A 1 271 ? -17.484 14.493 2.668 1.00 94.75 271 PHE A N 1
ATOM 2113 C CA . PHE A 1 271 ? -16.323 14.300 1.813 1.00 94.75 271 PHE A CA 1
ATOM 2114 C C . PHE A 1 271 ? -16.279 15.437 0.795 1.00 94.75 271 PHE A C 1
ATOM 2116 O O . PHE A 1 271 ? -17.221 15.640 0.033 1.00 94.75 271 PHE A O 1
ATOM 2123 N N . VAL A 1 272 ? -15.167 16.163 0.769 1.00 96.69 272 VAL A N 1
ATOM 2124 C CA . VAL A 1 272 ? -14.935 17.300 -0.120 1.00 96.69 272 VAL A CA 1
ATOM 2125 C C . VAL A 1 272 ? -13.932 16.898 -1.191 1.00 96.69 272 VAL A C 1
ATOM 2127 O O . VAL A 1 272 ? -12.789 16.559 -0.875 1.00 96.69 272 VAL A O 1
ATOM 2130 N N . ILE A 1 273 ? -14.344 16.985 -2.454 1.00 97.44 273 ILE A N 1
ATOM 2131 C CA . ILE A 1 273 ? -13.454 16.858 -3.612 1.00 97.44 273 ILE A CA 1
ATOM 2132 C C . ILE A 1 273 ? -12.765 18.211 -3.821 1.00 97.44 273 ILE A C 1
ATOM 2134 O O . ILE A 1 273 ? -13.421 19.247 -3.898 1.00 97.44 273 ILE A O 1
ATOM 2138 N N . LYS A 1 274 ? -11.431 18.209 -3.839 1.00 96.25 274 LYS A N 1
ATOM 2139 C CA . LYS A 1 274 ? -10.585 19.405 -3.979 1.00 96.25 274 LYS A CA 1
ATOM 2140 C C . LYS A 1 274 ? -10.180 19.664 -5.426 1.00 96.25 274 LYS A C 1
ATOM 2142 O O . LYS A 1 274 ? -10.060 20.818 -5.816 1.00 96.25 274 LYS A O 1
ATOM 2147 N N . ASP A 1 275 ? -9.997 18.599 -6.199 1.00 95.06 275 ASP A N 1
ATOM 2148 C CA . ASP A 1 275 ? -9.653 18.646 -7.618 1.00 95.06 275 ASP A CA 1
ATOM 2149 C C . ASP A 1 275 ? -10.471 17.578 -8.351 1.00 95.06 275 ASP A C 1
ATOM 2151 O O . ASP A 1 275 ? -10.187 16.385 -8.242 1.00 95.06 275 ASP A O 1
ATOM 2155 N N . GLN A 1 276 ? -11.513 18.007 -9.070 1.00 95.00 276 GLN A N 1
ATOM 2156 C CA . GLN A 1 276 ? -12.425 17.092 -9.759 1.00 95.00 276 GLN A CA 1
ATOM 2157 C C . GLN A 1 276 ? -11.719 16.319 -10.879 1.00 95.00 276 GLN A C 1
ATOM 2159 O O . GLN A 1 276 ? -11.930 15.119 -11.020 1.00 95.00 276 GLN A O 1
ATOM 2164 N N . ALA A 1 277 ? -10.828 16.970 -11.632 1.00 93.31 277 ALA A N 1
ATOM 2165 C CA . ALA A 1 277 ? -10.147 16.340 -12.758 1.00 93.31 277 ALA A CA 1
ATOM 2166 C C . ALA A 1 277 ? -9.196 15.229 -12.286 1.00 93.31 277 ALA A C 1
ATOM 2168 O O . ALA A 1 277 ? -9.189 14.131 -12.848 1.00 93.31 277 ALA A O 1
ATOM 2169 N N . GLN A 1 278 ? -8.419 15.479 -11.226 1.00 93.88 278 GLN A N 1
ATOM 2170 C CA . GLN A 1 278 ? -7.571 14.442 -10.629 1.00 93.88 278 GLN A CA 1
ATOM 2171 C C . GLN A 1 278 ? -8.395 13.359 -9.930 1.00 93.88 278 GLN A C 1
ATOM 2173 O O . GLN A 1 278 ? -8.017 12.189 -9.979 1.00 93.88 278 GLN A O 1
ATOM 2178 N N . PHE A 1 279 ? -9.522 13.719 -9.308 1.00 95.75 279 PHE A N 1
ATOM 2179 C CA . PHE A 1 279 ? -10.421 12.756 -8.675 1.00 95.75 279 PHE A CA 1
ATOM 2180 C C . PHE A 1 279 ? -10.977 11.769 -9.700 1.00 95.75 279 PHE A C 1
ATOM 2182 O O . PHE A 1 279 ? -10.834 10.557 -9.523 1.00 95.75 279 PHE A O 1
ATOM 2189 N N . ASP A 1 280 ? -11.518 12.266 -10.808 1.00 93.50 280 ASP A N 1
ATOM 2190 C CA . ASP A 1 280 ? -12.068 11.433 -11.878 1.00 93.50 280 ASP A CA 1
ATOM 2191 C C . ASP A 1 280 ? -10.974 10.562 -12.509 1.00 93.50 280 ASP A C 1
ATOM 2193 O O . ASP A 1 280 ? -11.166 9.360 -12.709 1.00 93.50 280 ASP A O 1
ATOM 2197 N N . LYS A 1 281 ? -9.767 11.115 -12.703 1.00 91.69 281 LYS A N 1
ATOM 2198 C CA . LYS A 1 281 ? -8.606 10.372 -13.220 1.00 91.69 281 LYS A CA 1
ATOM 2199 C C . LYS A 1 281 ? -8.223 9.165 -12.356 1.00 91.69 281 LYS A C 1
ATOM 2201 O O . LYS A 1 281 ? -7.671 8.202 -12.884 1.00 91.69 281 LYS A O 1
ATOM 2206 N N . VAL A 1 282 ? -8.470 9.186 -11.047 1.00 93.94 282 VAL A N 1
ATOM 2207 C CA . VAL A 1 282 ? -8.076 8.080 -10.153 1.00 93.94 282 VAL A CA 1
ATOM 2208 C C . VAL A 1 282 ? -9.241 7.218 -9.673 1.00 93.94 282 VAL A C 1
ATOM 2210 O O . VAL A 1 282 ? -8.986 6.165 -9.085 1.00 93.94 282 VAL A O 1
ATOM 2213 N N . THR A 1 283 ? -10.489 7.632 -9.913 1.00 93.38 283 THR A N 1
ATOM 2214 C CA . THR A 1 283 ? -11.702 6.932 -9.446 1.00 93.38 283 THR A CA 1
ATOM 2215 C C . THR A 1 283 ? -12.610 6.421 -10.563 1.00 93.38 283 THR A C 1
ATOM 2217 O O . THR A 1 283 ? -13.335 5.457 -10.330 1.00 93.38 283 THR A O 1
ATOM 2220 N N . ALA A 1 284 ? -12.556 7.012 -11.761 1.00 85.44 284 ALA A N 1
ATOM 2221 C CA . ALA A 1 284 ? -13.469 6.727 -12.870 1.00 85.44 284 ALA A CA 1
ATOM 2222 C C . ALA A 1 284 ? -12.757 6.219 -14.139 1.00 85.44 284 ALA A C 1
ATOM 2224 O O . ALA A 1 284 ? -13.324 6.258 -15.231 1.00 85.44 284 ALA A O 1
ATOM 2225 N N . ARG A 1 285 ? -11.506 5.747 -14.032 1.00 82.00 285 ARG A N 1
ATOM 2226 C CA . ARG A 1 285 ? -10.786 5.188 -15.188 1.00 82.00 285 ARG A CA 1
ATOM 2227 C C . ARG A 1 285 ? -11.354 3.842 -15.603 1.00 82.00 285 ARG A C 1
ATOM 2229 O O . ARG A 1 285 ? -11.459 2.926 -14.793 1.00 82.00 285 ARG A O 1
ATOM 2236 N N . ASP A 1 286 ? -11.634 3.714 -16.893 1.00 87.25 286 ASP A N 1
ATOM 2237 C CA .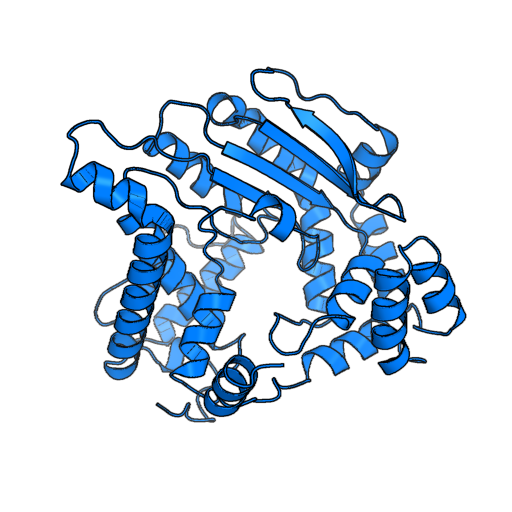 ASP A 1 286 ? -12.023 2.447 -17.487 1.00 87.25 286 ASP A CA 1
ATOM 2238 C C . ASP A 1 286 ? -10.814 1.512 -17.659 1.00 87.25 286 ASP A C 1
ATOM 2240 O O . ASP A 1 286 ? -9.667 1.946 -17.816 1.00 87.25 286 ASP A O 1
ATOM 2244 N N . SER A 1 287 ? -11.081 0.207 -17.664 1.00 88.56 287 SER A N 1
ATOM 2245 C CA . SER A 1 287 ? -10.053 -0.835 -17.734 1.00 88.56 287 SER A CA 1
ATOM 2246 C C . SER A 1 287 ? -9.177 -0.750 -18.988 1.00 88.56 287 SER A C 1
ATOM 2248 O O . SER A 1 287 ? -7.987 -1.057 -18.912 1.00 88.56 287 SER A O 1
ATOM 2250 N N . ARG A 1 288 ? -9.705 -0.275 -20.128 1.00 92.06 288 ARG A N 1
ATOM 2251 C CA . ARG A 1 288 ? -8.910 -0.128 -21.361 1.00 92.06 288 ARG A CA 1
ATOM 2252 C C . ARG A 1 288 ? -7.894 0.996 -21.221 1.00 92.06 288 ARG A C 1
ATOM 2254 O O . ARG A 1 288 ? -6.738 0.810 -21.589 1.00 92.06 288 ARG A O 1
ATOM 2261 N N . SER A 1 289 ? -8.293 2.125 -20.638 1.00 91.69 289 SER A N 1
ATOM 2262 C CA . SER A 1 289 ? -7.378 3.235 -20.352 1.00 91.69 289 SER A CA 1
ATOM 2263 C C . SER A 1 289 ? -6.281 2.853 -19.357 1.00 91.69 289 SER A C 1
ATOM 2265 O O . SER A 1 289 ? -5.160 3.351 -19.466 1.00 91.69 289 SER A O 1
ATOM 2267 N N . VAL A 1 290 ? -6.580 1.994 -18.378 1.00 93.38 290 VAL A N 1
ATOM 2268 C CA . VAL A 1 290 ? -5.568 1.460 -17.449 1.00 93.38 290 VAL A CA 1
ATOM 2269 C C . VAL A 1 290 ? -4.597 0.541 -18.189 1.00 93.38 290 VAL A C 1
ATOM 2271 O O . VAL A 1 290 ? -3.389 0.746 -18.097 1.00 93.38 290 VAL A O 1
ATOM 2274 N N . GLN A 1 291 ? -5.103 -0.405 -18.985 1.00 95.00 291 GLN A N 1
ATOM 2275 C CA . GLN A 1 291 ? -4.260 -1.321 -19.758 1.00 95.00 291 GLN A CA 1
ATOM 2276 C C . GLN A 1 291 ? -3.370 -0.583 -20.768 1.00 95.00 291 GLN A C 1
ATOM 2278 O O . GLN A 1 291 ? -2.207 -0.940 -20.937 1.00 95.00 291 GLN A O 1
ATOM 2283 N N . ALA A 1 292 ? -3.882 0.471 -21.407 1.00 94.81 292 ALA A N 1
ATOM 2284 C CA . ALA A 1 292 ? -3.104 1.299 -22.323 1.00 94.81 292 ALA A CA 1
ATOM 2285 C C . ALA A 1 292 ? -1.921 1.989 -21.620 1.00 94.81 292 ALA A C 1
ATOM 2287 O O . ALA A 1 292 ? -0.822 2.021 -22.171 1.00 94.81 292 ALA A O 1
ATOM 2288 N N . GLU A 1 293 ? -2.105 2.490 -20.391 1.00 95.25 293 GLU A N 1
ATOM 2289 C CA . GLU A 1 293 ? -0.985 3.014 -19.595 1.00 95.25 293 GLU A CA 1
ATOM 2290 C C . GLU A 1 293 ? -0.006 1.905 -19.220 1.00 95.25 293 GLU A C 1
ATOM 2292 O O . GLU A 1 293 ? 1.199 2.098 -19.357 1.00 95.25 293 GLU A O 1
ATOM 2297 N N . VAL A 1 294 ? -0.500 0.740 -18.791 1.00 97.81 294 VAL A N 1
ATOM 2298 C CA . VAL A 1 294 ? 0.358 -0.404 -18.457 1.00 97.81 294 VAL A CA 1
ATOM 2299 C C . VAL A 1 294 ? 1.247 -0.774 -19.643 1.00 97.81 294 VAL A C 1
ATOM 2301 O O . VAL A 1 294 ? 2.457 -0.874 -19.468 1.00 97.81 294 VAL A O 1
ATOM 2304 N N . GLU A 1 295 ? 0.692 -0.908 -20.848 1.00 97.56 295 GLU A N 1
ATOM 2305 C CA . GLU A 1 295 ? 1.478 -1.229 -22.045 1.00 97.56 295 GLU A CA 1
ATOM 2306 C C . GLU A 1 295 ? 2.413 -0.092 -22.470 1.00 97.56 295 GLU A C 1
ATOM 2308 O O . GLU A 1 295 ? 3.560 -0.340 -22.849 1.00 97.56 295 GLU A O 1
ATOM 2313 N N . SER A 1 296 ? 1.974 1.163 -22.361 1.00 97.69 296 SER A N 1
ATOM 2314 C CA . SER A 1 296 ? 2.833 2.315 -22.651 1.00 97.69 296 SER A CA 1
ATOM 2315 C C . SER A 1 296 ? 4.045 2.354 -21.718 1.00 97.69 296 SER A C 1
ATOM 2317 O O . SER A 1 296 ? 5.175 2.544 -22.169 1.00 97.69 296 SER A O 1
ATOM 2319 N N . VAL A 1 297 ? 3.837 2.155 -20.414 1.00 98.12 297 VAL A N 1
ATOM 2320 C CA . VAL A 1 297 ? 4.921 2.183 -19.427 1.00 98.12 297 VAL A CA 1
ATOM 2321 C C . VAL A 1 297 ? 5.793 0.937 -19.552 1.00 98.12 297 VAL A C 1
ATOM 2323 O O . VAL A 1 297 ? 7.011 1.069 -19.506 1.00 98.12 297 VAL A O 1
ATOM 2326 N N . ARG A 1 298 ? 5.218 -0.251 -19.796 1.00 98.25 298 ARG A N 1
ATOM 2327 C CA . ARG A 1 298 ? 5.975 -1.501 -20.011 1.00 98.25 298 ARG A CA 1
ATOM 2328 C C . ARG A 1 298 ? 7.092 -1.305 -21.035 1.00 98.25 298 ARG A C 1
ATOM 2330 O O . ARG A 1 298 ? 8.226 -1.709 -20.789 1.00 98.25 298 ARG A O 1
ATOM 2337 N N . ASN A 1 299 ? 6.749 -0.651 -22.144 1.00 97.06 299 ASN A N 1
ATOM 2338 C CA . ASN A 1 299 ? 7.605 -0.480 -23.315 1.00 97.06 299 ASN A CA 1
ATOM 2339 C C . ASN A 1 299 ? 8.434 0.813 -23.305 1.00 97.06 299 ASN A C 1
ATOM 2341 O O . ASN A 1 299 ? 9.220 1.035 -24.224 1.00 97.06 299 ASN A O 1
ATOM 2345 N N . THR A 1 300 ? 8.285 1.670 -22.290 1.00 98.19 300 THR A N 1
ATOM 2346 C CA . THR A 1 300 ? 9.099 2.886 -22.183 1.00 98.19 300 THR A CA 1
ATOM 2347 C C . THR A 1 300 ? 10.554 2.503 -21.930 1.00 98.19 300 THR A C 1
ATOM 2349 O O . THR A 1 300 ? 10.855 1.777 -20.978 1.00 98.19 300 THR A O 1
ATOM 2352 N N . VAL A 1 301 ? 11.446 2.998 -22.789 1.00 98.19 301 VAL A N 1
ATOM 2353 C CA . VAL A 1 301 ? 12.895 2.846 -22.651 1.00 98.19 301 VAL A CA 1
ATOM 2354 C C . VAL A 1 301 ? 13.402 3.867 -21.639 1.00 98.19 301 VAL A C 1
ATOM 2356 O O . VAL A 1 301 ? 13.082 5.049 -21.716 1.00 98.19 301 VAL A O 1
ATOM 2359 N N . ILE A 1 302 ? 14.198 3.403 -20.680 1.00 98.31 302 ILE A N 1
ATOM 2360 C CA . ILE A 1 302 ? 14.900 4.253 -19.725 1.00 98.31 302 ILE A CA 1
ATOM 2361 C C . ILE A 1 302 ? 16.138 4.795 -20.443 1.00 98.31 302 ILE A C 1
ATOM 2363 O O . ILE A 1 302 ? 17.201 4.183 -20.412 1.00 98.31 302 ILE A O 1
ATOM 2367 N N . ASP A 1 303 ? 15.998 5.913 -21.139 1.00 98.06 303 ASP A N 1
ATOM 2368 C CA . ASP A 1 303 ? 17.089 6.611 -21.819 1.00 98.06 303 ASP A CA 1
ATOM 2369 C C . ASP A 1 303 ? 17.403 7.958 -21.145 1.00 98.06 303 ASP A C 1
ATOM 2371 O O . ASP A 1 303 ? 16.741 8.374 -20.188 1.00 98.06 303 ASP A O 1
ATOM 2375 N N . ALA A 1 304 ? 18.458 8.637 -21.602 1.00 97.31 304 ALA A N 1
ATOM 2376 C CA . ALA A 1 304 ? 18.830 9.942 -21.063 1.00 97.31 304 ALA A CA 1
ATOM 2377 C C . ALA A 1 304 ? 17.680 10.979 -21.125 1.00 97.31 304 ALA A C 1
ATOM 2379 O O . ALA A 1 304 ? 17.434 11.604 -20.089 1.00 97.31 304 ALA A O 1
ATOM 2380 N N . PRO A 1 305 ? 16.926 11.123 -22.241 1.00 97.75 305 PRO A N 1
ATOM 2381 C CA . PRO A 1 305 ? 15.741 11.985 -22.294 1.00 97.75 305 PRO A CA 1
ATOM 2382 C C . PRO A 1 305 ? 14.680 11.658 -21.239 1.00 97.75 305 PRO A C 1
ATOM 2384 O O . PRO A 1 305 ? 14.182 12.563 -20.567 1.00 97.75 305 PRO A O 1
ATOM 2387 N N . PHE A 1 306 ? 14.349 10.377 -21.045 1.00 97.38 306 PHE A N 1
ATOM 2388 C CA . PHE A 1 306 ? 13.405 9.959 -20.013 1.00 97.38 306 PHE A CA 1
ATOM 2389 C C . PHE A 1 306 ? 13.903 10.337 -18.613 1.00 97.38 306 PHE A C 1
ATOM 2391 O O . PHE A 1 306 ? 13.151 10.900 -17.813 1.00 97.38 306 PHE A O 1
ATOM 2398 N N . ILE A 1 307 ? 15.171 10.043 -18.306 1.00 97.75 307 ILE A N 1
ATOM 2399 C CA . ILE A 1 307 ? 15.766 10.327 -16.993 1.00 97.75 307 ILE A CA 1
ATOM 2400 C C . ILE A 1 307 ? 15.762 11.832 -16.719 1.00 97.75 307 ILE A C 1
ATOM 2402 O O . ILE A 1 307 ? 15.415 12.251 -15.612 1.00 97.75 307 ILE A O 1
ATOM 2406 N N . GLU A 1 308 ? 16.129 12.646 -17.706 1.00 96.56 308 GLU A N 1
ATOM 2407 C CA . GLU A 1 308 ? 16.099 14.103 -17.598 1.00 96.56 308 GLU A CA 1
ATOM 2408 C C . GLU A 1 308 ? 14.675 14.599 -17.326 1.00 96.56 308 GLU A C 1
ATOM 2410 O O . GLU A 1 308 ? 14.450 15.276 -16.322 1.00 96.56 308 GLU A O 1
ATOM 2415 N N . ALA A 1 309 ? 13.696 14.175 -18.130 1.00 95.06 309 ALA A N 1
ATOM 2416 C CA . ALA A 1 309 ? 12.300 14.576 -17.968 1.00 95.06 309 ALA A CA 1
ATOM 2417 C C . ALA A 1 309 ? 11.716 14.163 -16.605 1.00 95.06 309 ALA A C 1
ATOM 2419 O O . ALA A 1 309 ? 11.030 14.954 -15.955 1.00 95.06 309 ALA A O 1
ATOM 2420 N N . PHE A 1 310 ? 12.009 12.944 -16.142 1.00 94.94 310 PHE A N 1
ATOM 2421 C CA . PHE A 1 310 ? 11.530 12.437 -14.855 1.00 94.94 310 PHE A CA 1
ATOM 2422 C C . PHE A 1 310 ? 12.167 13.160 -13.659 1.00 94.94 310 PHE A C 1
ATOM 2424 O O . PHE A 1 310 ? 11.512 13.364 -12.636 1.00 94.94 310 PHE A O 1
ATOM 2431 N N . THR A 1 311 ? 13.449 13.528 -13.753 1.00 94.88 311 THR A N 1
ATOM 2432 C CA . THR A 1 311 ? 14.189 14.121 -12.626 1.00 94.88 311 THR A CA 1
ATOM 2433 C C . THR A 1 311 ? 14.120 15.644 -12.571 1.00 94.88 311 THR A C 1
ATOM 2435 O O . THR A 1 311 ? 14.251 16.194 -11.478 1.00 94.88 311 THR A O 1
ATOM 2438 N N . ALA A 1 312 ? 13.846 16.314 -13.694 1.00 94.50 312 ALA A N 1
ATOM 2439 C CA . ALA A 1 312 ? 13.726 17.768 -13.799 1.00 94.50 312 ALA A CA 1
ATOM 2440 C C . ALA A 1 312 ? 12.808 18.432 -12.747 1.00 94.50 312 ALA A C 1
ATOM 2442 O O . ALA A 1 312 ? 13.216 19.450 -12.186 1.00 94.50 312 ALA A O 1
ATOM 2443 N N . PRO A 1 313 ? 11.606 17.905 -12.422 1.00 91.75 313 PRO A N 1
ATOM 2444 C CA . PRO A 1 313 ? 10.730 18.545 -11.439 1.00 91.75 313 PRO A CA 1
ATOM 2445 C C . PRO A 1 313 ? 11.091 18.234 -9.976 1.00 91.75 313 PRO A C 1
ATOM 2447 O O . PRO A 1 313 ? 10.431 18.738 -9.067 1.00 91.75 313 PRO A O 1
ATOM 2450 N N . LEU A 1 314 ? 12.082 17.375 -9.714 1.00 90.50 314 LEU A N 1
ATOM 2451 C CA . LEU A 1 314 ? 12.390 16.897 -8.366 1.00 90.50 314 LEU A CA 1
ATOM 2452 C C . LEU A 1 314 ? 13.412 17.801 -7.652 1.00 90.50 314 LEU A C 1
ATOM 2454 O O . LEU A 1 314 ? 14.291 18.378 -8.292 1.00 90.50 314 LEU A O 1
ATOM 2458 N N . PRO A 1 315 ? 13.394 17.865 -6.305 1.00 91.38 315 PRO A N 1
ATOM 2459 C CA . PRO A 1 315 ? 14.441 18.547 -5.546 1.00 91.38 315 PRO A CA 1
ATOM 2460 C C . PRO A 1 315 ? 15.845 17.997 -5.872 1.00 91.38 315 PRO A C 1
ATOM 2462 O O . PRO A 1 315 ? 15.972 16.780 -6.042 1.00 91.38 315 PRO A O 1
ATOM 2465 N N . PRO A 1 316 ? 16.920 18.816 -5.858 1.00 92.69 316 PRO A N 1
ATOM 2466 C CA . PRO A 1 316 ? 18.247 18.420 -6.356 1.00 92.69 316 PRO A CA 1
ATOM 2467 C C . PRO A 1 316 ? 18.795 17.102 -5.788 1.00 92.69 316 PRO A C 1
ATOM 24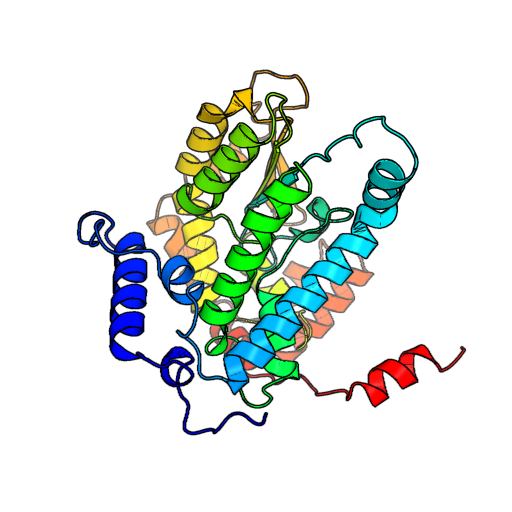69 O O . PRO A 1 316 ? 19.301 16.257 -6.527 1.00 92.69 316 PRO A O 1
ATOM 2472 N N . ALA A 1 317 ? 18.644 16.878 -4.479 1.00 91.69 317 ALA A N 1
ATOM 2473 C CA . ALA A 1 317 ? 19.085 15.640 -3.836 1.00 91.69 317 ALA A CA 1
ATOM 2474 C C . ALA A 1 317 ? 18.292 14.410 -4.320 1.00 91.69 317 ALA A C 1
ATOM 2476 O O . ALA A 1 317 ? 18.858 13.333 -4.514 1.00 91.69 317 ALA A O 1
ATOM 2477 N N . GLN A 1 318 ? 16.984 14.565 -4.549 1.00 90.38 318 GLN A N 1
ATOM 2478 C CA . GLN A 1 318 ? 16.139 13.491 -5.071 1.00 90.38 318 GLN A CA 1
ATOM 2479 C C . GLN A 1 318 ? 16.426 13.237 -6.551 1.00 90.38 318 GLN A C 1
ATOM 2481 O O . GLN A 1 318 ? 16.589 12.077 -6.927 1.00 90.38 318 GLN A O 1
ATOM 2486 N N . ALA A 1 319 ? 16.542 14.298 -7.354 1.00 92.94 319 ALA A N 1
ATOM 2487 C CA . ALA A 1 319 ? 16.892 14.233 -8.769 1.00 92.94 319 ALA A CA 1
ATOM 2488 C C . ALA A 1 319 ? 18.212 13.475 -8.978 1.00 92.94 319 ALA A C 1
ATOM 2490 O O . ALA A 1 319 ? 18.261 12.525 -9.756 1.00 92.94 319 ALA A O 1
ATOM 2491 N N . SER A 1 320 ? 19.250 13.811 -8.202 1.00 95.12 320 SER A N 1
ATOM 2492 C CA . SER A 1 320 ? 20.544 13.118 -8.236 1.00 95.12 320 SER A CA 1
ATOM 2493 C C . SER A 1 320 ? 20.417 11.628 -7.894 1.00 95.12 320 SER A C 1
ATOM 2495 O O . SER A 1 320 ? 20.894 10.770 -8.641 1.00 95.12 320 SER A O 1
ATOM 2497 N N . ALA A 1 321 ? 19.705 11.294 -6.811 1.00 93.31 321 ALA A N 1
ATOM 2498 C CA . ALA A 1 321 ? 19.530 9.907 -6.384 1.00 93.31 321 ALA A CA 1
ATOM 2499 C C . ALA A 1 321 ? 18.737 9.062 -7.399 1.00 93.31 321 ALA A C 1
ATOM 2501 O O . ALA A 1 321 ? 19.104 7.917 -7.666 1.00 93.31 321 ALA A O 1
ATOM 2502 N N . PHE A 1 322 ? 17.665 9.613 -7.979 1.00 95.25 322 PHE A N 1
ATOM 2503 C CA . PHE A 1 322 ? 16.907 8.940 -9.036 1.00 95.25 322 PHE A CA 1
ATOM 2504 C C . PHE A 1 322 ? 17.723 8.816 -10.323 1.00 95.25 322 PHE A C 1
ATOM 2506 O O . PHE A 1 322 ? 17.787 7.724 -10.879 1.00 95.25 322 PHE A O 1
ATOM 2513 N N . GLY A 1 323 ? 18.410 9.876 -10.751 1.00 96.25 323 GLY A N 1
ATOM 2514 C CA . GLY A 1 323 ? 19.267 9.842 -11.935 1.00 96.25 323 GLY A CA 1
ATOM 2515 C C . GLY A 1 323 ? 20.355 8.772 -11.828 1.00 96.25 323 GLY A C 1
ATOM 2516 O O . GLY A 1 323 ? 20.541 7.979 -12.747 1.00 96.25 323 GLY A O 1
ATOM 2517 N N . ALA A 1 324 ? 21.028 8.673 -10.678 1.00 95.50 324 ALA A N 1
ATOM 2518 C CA . ALA A 1 324 ? 22.032 7.638 -10.435 1.00 95.50 324 ALA A CA 1
ATOM 2519 C C . ALA A 1 324 ? 21.443 6.215 -10.418 1.00 95.50 324 ALA A C 1
ATOM 2521 O O . ALA A 1 324 ? 22.087 5.278 -10.890 1.00 95.50 324 ALA A O 1
ATOM 2522 N N . ALA A 1 325 ? 20.236 6.033 -9.872 1.00 94.75 325 ALA A N 1
ATOM 2523 C CA . ALA A 1 325 ? 19.575 4.732 -9.845 1.00 94.75 325 ALA A CA 1
ATOM 2524 C C . ALA A 1 325 ? 19.128 4.278 -11.243 1.00 94.75 325 ALA A C 1
ATOM 2526 O O . ALA A 1 325 ? 19.377 3.129 -11.609 1.00 94.75 325 ALA A O 1
ATOM 2527 N N . LEU A 1 326 ? 18.512 5.174 -12.020 1.00 97.31 326 LEU A N 1
ATOM 2528 C CA . LEU A 1 326 ? 17.951 4.874 -13.340 1.00 97.31 326 LEU A CA 1
ATOM 2529 C C . LEU A 1 326 ? 19.031 4.622 -14.397 1.00 97.31 326 LEU A C 1
ATOM 2531 O O . LEU A 1 326 ? 18.897 3.674 -15.164 1.00 97.31 326 LEU A O 1
ATOM 2535 N N . ARG A 1 327 ? 20.151 5.363 -14.374 1.00 97.12 327 ARG A N 1
ATOM 2536 C CA . ARG A 1 327 ? 21.286 5.150 -15.300 1.00 97.12 327 ARG A CA 1
ATOM 2537 C C . ARG A 1 327 ? 21.873 3.735 -15.257 1.00 97.12 327 ARG A C 1
ATOM 2539 O O . ARG A 1 327 ? 22.481 3.287 -16.218 1.00 97.12 327 ARG A O 1
ATOM 2546 N N . ARG A 1 328 ? 21.671 2.984 -14.166 1.00 95.38 328 ARG A N 1
ATOM 2547 C CA . ARG A 1 328 ? 22.095 1.570 -14.067 1.00 95.38 328 ARG A CA 1
ATOM 2548 C C . ARG A 1 328 ? 21.343 0.645 -15.028 1.00 95.38 328 ARG A C 1
ATOM 2550 O O . ARG A 1 328 ? 21.769 -0.492 -15.206 1.00 95.38 328 ARG A O 1
ATOM 2557 N N . TYR A 1 329 ? 20.224 1.112 -15.573 1.00 97.06 329 TYR A N 1
ATOM 2558 C CA . TYR A 1 329 ? 19.342 0.381 -16.478 1.00 97.06 329 TYR A CA 1
ATOM 2559 C C . TYR A 1 329 ? 19.151 1.129 -17.801 1.00 97.06 329 TYR A C 1
ATOM 2561 O O . TYR A 1 329 ? 18.178 0.878 -18.505 1.00 97.06 329 TYR A O 1
ATOM 2569 N N . GLU A 1 330 ? 20.050 2.062 -18.124 1.00 97.06 330 GLU A N 1
ATOM 2570 C CA . GLU A 1 330 ? 19.951 2.851 -19.346 1.00 97.06 330 GLU A CA 1
ATOM 2571 C C . GLU A 1 330 ? 19.909 1.947 -20.591 1.00 97.06 330 GLU A C 1
ATOM 2573 O O . GLU A 1 330 ? 20.644 0.961 -20.683 1.00 97.06 330 GLU A O 1
ATOM 2578 N N . GLY A 1 331 ? 19.007 2.257 -21.524 1.00 97.50 331 GLY A N 1
ATOM 2579 C CA . GLY A 1 331 ? 18.762 1.471 -22.736 1.00 97.50 331 GLY A CA 1
ATOM 2580 C C . GLY A 1 331 ? 17.849 0.253 -22.546 1.00 97.50 331 GLY A C 1
ATOM 2581 O O . GLY A 1 331 ? 17.551 -0.433 -23.521 1.00 97.50 331 GLY A O 1
ATOM 2582 N N . GLN A 1 332 ? 17.379 -0.020 -21.326 1.00 98.31 332 GLN A N 1
ATOM 2583 C CA . GLN A 1 332 ? 16.392 -1.069 -21.056 1.00 98.31 332 GL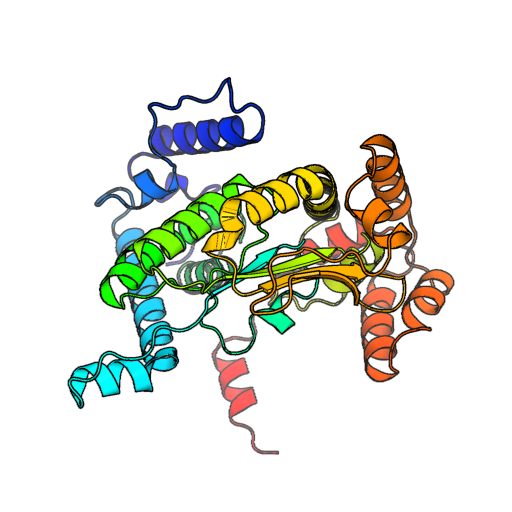N A CA 1
ATOM 2584 C C . GLN A 1 332 ? 14.979 -0.495 -20.978 1.00 98.31 332 GLN A C 1
ATOM 2586 O O . GLN A 1 332 ? 14.774 0.644 -20.565 1.00 98.31 332 GLN A O 1
ATOM 2591 N N . THR A 1 333 ? 13.984 -1.312 -21.310 1.00 98.50 333 THR A N 1
ATOM 2592 C CA . THR A 1 333 ? 12.584 -1.010 -20.974 1.00 98.50 333 THR A CA 1
ATOM 2593 C C . THR A 1 333 ? 12.328 -1.167 -19.473 1.00 98.50 333 THR A C 1
ATOM 2595 O O . THR A 1 333 ? 13.080 -1.861 -18.780 1.00 98.50 333 THR A O 1
ATOM 2598 N N . PHE A 1 334 ? 11.240 -0.591 -18.949 1.00 98.31 334 PHE A N 1
ATOM 2599 C CA . PHE A 1 334 ? 10.855 -0.818 -17.549 1.00 98.31 334 PHE A CA 1
ATOM 2600 C C . PHE A 1 334 ? 10.648 -2.298 -17.215 1.00 98.31 334 PHE A C 1
ATOM 2602 O O . PHE A 1 334 ? 11.058 -2.738 -16.141 1.00 98.31 334 PHE A O 1
ATOM 2609 N N . GLU A 1 335 ? 10.065 -3.087 -18.122 1.00 97.69 335 GLU A N 1
ATOM 2610 C CA . GLU A 1 335 ? 9.903 -4.528 -17.908 1.00 97.69 335 GLU A CA 1
ATOM 2611 C C . GLU A 1 335 ? 11.252 -5.230 -17.698 1.00 97.69 335 GLU A C 1
ATOM 2613 O O . GLU A 1 335 ? 11.428 -5.981 -16.733 1.00 97.69 335 GLU A O 1
ATOM 2618 N N . GLN A 1 336 ? 12.222 -4.947 -18.569 1.00 97.50 336 GLN A N 1
ATOM 2619 C CA . GLN A 1 336 ? 13.571 -5.507 -18.490 1.00 97.50 336 GLN A CA 1
ATOM 2620 C C . GLN A 1 336 ? 14.298 -5.043 -17.223 1.00 97.50 336 GLN A C 1
ATOM 2622 O O . GLN A 1 336 ? 14.826 -5.875 -16.478 1.00 97.50 336 GLN A O 1
ATOM 2627 N N . ALA A 1 337 ? 14.252 -3.741 -16.933 1.00 96.88 337 ALA A N 1
ATOM 2628 C CA . ALA A 1 337 ? 14.924 -3.142 -15.789 1.00 96.88 337 ALA A CA 1
ATOM 2629 C C . ALA A 1 337 ? 14.393 -3.690 -14.457 1.00 96.88 337 ALA A C 1
ATOM 2631 O O . ALA A 1 337 ? 15.181 -4.084 -13.593 1.00 96.88 337 ALA A O 1
ATOM 2632 N N . LEU A 1 338 ? 13.066 -3.772 -14.281 1.00 94.06 338 LEU A N 1
ATOM 2633 C CA . LEU A 1 338 ? 12.471 -4.312 -13.054 1.00 94.06 338 LEU A CA 1
ATOM 2634 C C . LEU A 1 338 ? 12.726 -5.815 -12.923 1.00 94.06 338 LEU A C 1
ATOM 2636 O O . LEU A 1 338 ? 13.023 -6.278 -11.822 1.00 94.06 338 LEU A O 1
ATOM 2640 N N . LYS A 1 339 ? 12.686 -6.577 -14.025 1.00 92.12 339 LYS A N 1
ATOM 2641 C CA . LYS A 1 339 ? 13.046 -8.003 -14.013 1.00 92.12 339 LYS A CA 1
ATOM 2642 C C . LYS A 1 339 ? 14.497 -8.210 -13.574 1.00 92.12 339 LYS A C 1
ATOM 2644 O O . LYS A 1 339 ? 14.755 -9.060 -12.724 1.00 92.12 339 LYS A O 1
ATOM 2649 N N . GLN A 1 340 ? 15.435 -7.416 -14.095 1.00 91.19 340 GLN A N 1
ATOM 2650 C CA . GLN A 1 340 ? 16.837 -7.457 -13.672 1.00 91.19 340 GLN A CA 1
ATOM 2651 C C . GLN A 1 340 ? 16.993 -7.026 -12.205 1.00 91.19 340 GLN A C 1
ATOM 2653 O O . GLN A 1 340 ? 17.746 -7.642 -11.449 1.00 91.19 340 GLN A O 1
ATOM 2658 N N . HIS A 1 341 ? 16.295 -5.971 -11.783 1.00 89.69 341 HIS A N 1
ATOM 2659 C CA . HIS A 1 341 ? 16.385 -5.455 -10.420 1.00 89.69 341 HIS A CA 1
ATOM 2660 C C . HIS A 1 341 ? 15.849 -6.452 -9.386 1.00 89.69 341 HIS A C 1
ATOM 2662 O O . HIS A 1 341 ? 16.511 -6.688 -8.377 1.00 89.69 341 HIS A O 1
ATOM 2668 N N . ALA A 1 342 ? 14.716 -7.101 -9.667 1.00 82.56 342 ALA A N 1
ATOM 2669 C CA . ALA A 1 342 ? 14.101 -8.100 -8.793 1.00 82.56 342 ALA A CA 1
ATOM 2670 C C . ALA A 1 342 ? 14.973 -9.354 -8.583 1.00 82.56 342 ALA A C 1
ATOM 2672 O O . ALA A 1 342 ? 14.801 -10.070 -7.600 1.00 82.56 342 ALA A O 1
ATOM 2673 N N . GLN A 1 343 ? 15.931 -9.616 -9.478 1.00 80.12 343 GLN A N 1
ATOM 2674 C CA . GLN A 1 343 ? 16.893 -10.717 -9.352 1.00 80.12 343 GLN A CA 1
ATOM 2675 C C . GLN A 1 343 ? 18.106 -10.372 -8.477 1.00 80.12 343 GLN A C 1
ATOM 2677 O O . GLN A 1 343 ? 18.896 -11.262 -8.142 1.00 80.12 343 GLN A O 1
ATOM 2682 N N . ARG A 1 344 ? 18.291 -9.099 -8.101 1.00 70.25 344 ARG A N 1
ATOM 2683 C CA . ARG A 1 344 ? 19.409 -8.697 -7.245 1.00 70.25 344 ARG A CA 1
ATOM 2684 C C . ARG A 1 344 ? 19.211 -9.288 -5.856 1.00 70.25 344 ARG A C 1
ATOM 2686 O O . ARG A 1 344 ? 18.265 -8.956 -5.149 1.00 70.25 344 ARG A O 1
ATOM 2693 N N . LYS A 1 345 ? 20.127 -10.168 -5.456 1.00 55.69 345 LYS A N 1
ATOM 2694 C CA . LYS A 1 345 ? 20.147 -10.699 -4.094 1.00 55.69 345 LYS A CA 1
ATOM 2695 C C . LYS A 1 345 ? 20.581 -9.595 -3.125 1.00 55.69 345 LYS A C 1
ATOM 2697 O O . LYS A 1 345 ? 21.435 -8.785 -3.501 1.00 55.69 345 LYS A O 1
ATOM 2702 N N . PRO A 1 346 ? 20.058 -9.582 -1.887 1.00 52.25 346 PRO A N 1
ATOM 2703 C CA . PRO A 1 346 ? 20.619 -8.766 -0.824 1.00 52.25 346 PRO A CA 1
ATOM 2704 C C . PRO A 1 346 ? 22.118 -9.013 -0.760 1.00 52.25 346 PRO A C 1
ATOM 2706 O O . PRO A 1 346 ? 22.547 -10.160 -0.607 1.00 52.25 346 PRO A O 1
ATOM 2709 N N . VAL A 1 347 ? 22.922 -7.956 -0.879 1.00 43.03 347 VAL A N 1
ATOM 2710 C CA . VAL A 1 347 ? 24.310 -8.051 -0.436 1.00 43.03 347 VAL A CA 1
ATOM 2711 C C . VAL A 1 347 ? 24.201 -8.294 1.060 1.00 43.03 347 VAL A C 1
ATOM 2713 O O . VAL A 1 347 ? 23.816 -7.401 1.813 1.00 43.03 347 VAL A O 1
ATOM 2716 N N . THR A 1 348 ? 24.437 -9.530 1.493 1.00 40.69 348 THR A N 1
ATOM 2717 C CA . THR A 1 348 ? 24.510 -9.877 2.907 1.00 40.69 348 THR A CA 1
ATOM 2718 C C . THR A 1 348 ? 25.717 -9.160 3.497 1.00 40.69 348 THR A C 1
ATOM 2720 O O . THR A 1 348 ? 26.780 -9.747 3.671 1.00 40.69 348 THR A O 1
ATOM 2723 N N . THR A 1 349 ? 25.575 -7.877 3.826 1.00 39.00 349 THR A N 1
ATOM 2724 C CA . THR A 1 349 ? 26.352 -7.294 4.909 1.00 39.00 349 THR A CA 1
ATOM 2725 C C . THR A 1 349 ? 25.929 -8.068 6.140 1.00 39.00 349 THR A C 1
ATOM 2727 O O . THR A 1 349 ? 24.785 -7.965 6.602 1.00 39.00 349 THR A O 1
ATOM 2730 N N . SER A 1 350 ? 26.830 -8.945 6.586 1.00 37.81 350 SER A N 1
ATOM 2731 C CA . SER A 1 350 ? 26.661 -9.729 7.800 1.00 37.81 350 SER A CA 1
ATOM 2732 C C . SER A 1 350 ? 26.209 -8.808 8.935 1.00 37.81 350 SER A C 1
ATOM 2734 O O . SER A 1 350 ? 26.519 -7.614 8.948 1.00 37.81 350 SER A O 1
ATOM 2736 N N . VAL A 1 351 ? 25.476 -9.348 9.909 1.00 42.59 351 VAL A N 1
ATOM 2737 C CA . VAL A 1 351 ? 25.113 -8.593 11.121 1.00 42.59 351 VAL A CA 1
ATOM 2738 C C . VAL A 1 351 ? 26.362 -7.948 11.738 1.00 42.59 351 VAL A C 1
ATOM 2740 O O . VAL A 1 351 ? 26.307 -6.794 12.146 1.00 42.59 351 VAL A O 1
ATOM 2743 N N . ALA A 1 352 ? 27.512 -8.632 11.674 1.00 36.50 352 ALA A N 1
ATOM 2744 C CA . ALA A 1 352 ? 28.805 -8.086 12.071 1.00 36.50 352 ALA A CA 1
ATOM 2745 C C . ALA A 1 352 ? 29.194 -6.816 11.291 1.00 36.50 352 ALA A C 1
ATOM 2747 O O . ALA A 1 352 ? 29.599 -5.843 11.911 1.00 36.50 352 ALA A O 1
ATOM 2748 N N . ALA A 1 353 ? 29.011 -6.764 9.968 1.00 36.47 353 ALA A N 1
ATOM 2749 C CA . ALA A 1 353 ? 29.304 -5.569 9.169 1.00 36.47 353 ALA A CA 1
ATOM 2750 C C . ALA A 1 353 ? 28.379 -4.380 9.500 1.00 36.47 353 ALA A C 1
ATOM 2752 O O . ALA A 1 353 ? 28.829 -3.238 9.502 1.00 36.47 353 ALA A O 1
ATOM 2753 N N . ARG A 1 354 ? 27.102 -4.633 9.823 1.00 42.12 354 ARG A N 1
ATOM 2754 C CA . ARG A 1 354 ? 26.146 -3.575 10.213 1.00 42.12 354 ARG A CA 1
ATOM 2755 C C . ARG A 1 354 ? 26.411 -3.049 11.622 1.00 42.12 354 ARG A C 1
ATOM 2757 O O . ARG A 1 354 ? 26.346 -1.844 11.848 1.00 42.12 354 ARG A O 1
ATOM 2764 N N . VAL A 1 355 ? 26.747 -3.945 12.551 1.00 42.72 355 VAL A N 1
ATOM 2765 C CA . VAL A 1 355 ? 27.158 -3.582 13.913 1.00 42.72 355 VAL A CA 1
ATOM 2766 C C . VAL A 1 355 ? 28.468 -2.797 13.868 1.00 42.72 355 VAL A C 1
ATOM 2768 O O . VAL A 1 355 ? 28.542 -1.738 14.473 1.00 42.72 355 VAL A O 1
ATOM 2771 N N . LEU A 1 356 ? 29.456 -3.228 13.078 1.00 39.31 356 LEU A N 1
ATOM 2772 C CA . LEU A 1 356 ? 30.719 -2.500 12.915 1.00 39.31 356 LEU A CA 1
ATOM 2773 C C . LEU A 1 356 ? 30.512 -1.104 12.314 1.00 39.31 356 LEU A C 1
ATOM 2775 O O . LEU A 1 356 ? 31.057 -0.147 12.847 1.00 39.31 356 LEU A O 1
ATOM 2779 N N . ALA A 1 357 ? 29.669 -0.950 11.287 1.00 43.16 357 ALA A N 1
ATOM 2780 C CA . ALA A 1 357 ? 29.351 0.364 10.713 1.00 43.16 357 ALA A CA 1
ATOM 2781 C C . ALA A 1 357 ? 28.648 1.319 11.700 1.00 43.16 357 ALA A C 1
ATOM 2783 O O . ALA A 1 357 ? 28.749 2.530 11.550 1.00 43.16 357 ALA A O 1
ATOM 2784 N N . SER A 1 358 ? 27.962 0.780 12.713 1.00 42.09 358 SER A N 1
ATOM 2785 C CA . SER A 1 358 ? 27.295 1.561 13.767 1.00 42.09 358 SER A CA 1
ATOM 2786 C C . SER A 1 358 ? 28.220 1.895 14.947 1.00 42.09 358 SER A C 1
ATOM 2788 O O . SER A 1 358 ? 27.822 2.633 15.843 1.00 42.09 358 SER A O 1
ATOM 2790 N N . VAL A 1 359 ? 29.424 1.311 14.979 1.00 38.50 359 VAL A N 1
ATOM 2791 C CA . VAL A 1 359 ? 30.386 1.410 16.089 1.00 38.50 359 VAL A CA 1
ATOM 2792 C C . VAL A 1 359 ? 31.625 2.224 15.707 1.00 38.50 359 VAL A C 1
ATOM 2794 O O . VAL A 1 359 ? 32.359 2.626 16.603 1.00 38.50 359 VAL A O 1
ATOM 2797 N N . VAL A 1 360 ? 31.864 2.526 14.423 1.00 28.09 360 VAL A N 1
ATOM 2798 C CA . VAL A 1 360 ? 32.942 3.456 14.048 1.00 28.09 360 VAL A CA 1
ATOM 2799 C C . VAL A 1 360 ? 32.490 4.892 14.346 1.00 28.09 360 VAL A C 1
ATOM 2801 O O . VAL A 1 360 ? 31.569 5.371 13.682 1.00 28.09 360 VAL A O 1
ATOM 2804 N N . PRO A 1 361 ? 33.108 5.598 15.310 1.00 32.75 361 PRO A N 1
ATOM 2805 C CA . PRO A 1 361 ? 32.874 7.021 15.494 1.00 32.75 361 PRO A CA 1
ATOM 2806 C C . PRO A 1 361 ? 33.532 7.764 14.327 1.00 32.75 361 PRO A C 1
ATOM 2808 O O . PRO A 1 361 ? 34.701 7.514 14.020 1.00 32.75 361 PRO A O 1
ATOM 2811 N N . GLY A 1 362 ? 32.772 8.643 13.676 1.00 32.97 362 GLY A N 1
ATOM 2812 C CA . GLY A 1 362 ? 33.323 9.736 12.875 1.00 32.97 362 GLY A CA 1
ATOM 2813 C C . GLY A 1 362 ? 33.663 10.918 13.765 1.00 32.97 362 GLY A C 1
ATOM 2814 O O . GLY A 1 362 ? 32.883 11.151 14.719 1.00 32.97 362 GLY A O 1
#

Solvent-accessible surface area (backbone atoms only — not comparable to full-atom values): 19891 Å² total; per-residue (Å²): 93,75,46,60,87,84,60,82,46,53,45,78,52,34,72,54,39,70,64,50,50,55,30,47,52,39,51,53,31,44,70,79,39,59,85,81,27,70,82,86,58,70,54,49,46,60,54,66,62,42,86,79,36,44,36,73,71,50,45,54,50,50,53,53,51,54,48,51,53,49,50,54,50,46,65,74,40,38,70,47,55,47,30,64,74,75,39,93,62,80,58,81,68,69,70,32,51,47,49,26,29,38,81,71,52,59,59,62,77,76,43,64,96,56,72,53,53,39,45,65,61,44,30,51,57,48,33,74,52,28,43,82,56,50,72,74,42,39,40,66,61,18,48,18,51,50,55,64,46,46,61,61,48,24,65,73,70,55,30,63,73,27,57,54,56,43,52,44,45,50,75,66,41,51,59,53,54,53,50,39,57,74,54,38,91,62,49,39,31,36,40,37,38,40,46,59,54,69,61,62,32,50,55,47,51,63,54,52,58,60,90,49,96,66,58,36,45,70,64,52,49,50,42,48,48,42,39,37,69,29,32,44,62,31,53,54,55,50,62,76,42,50,76,41,42,32,30,38,40,35,30,36,49,78,88,71,50,77,42,77,22,30,35,22,55,74,86,54,88,60,76,45,76,70,33,66,72,64,38,44,66,50,44,66,63,50,72,66,66,50,49,51,50,50,57,53,45,42,65,38,56,39,38,72,71,51,47,49,65,69,28,66,72,41,60,68,74,55,21,51,53,48,46,62,36,51,61,76,36,53,78,28,28,44,41,56,40,26,47,58,54,47,66,53,69,55,79,77,68,45,71,64,55,56,52,49,66,73,65,61,84,129

Mean predicted aligned error: 8.6 Å